Protein AF-A0A1Q4BCA1-F1 (afdb_monomer_lite)

Secondary structure (DSSP, 8-state):
------HHHHHHHHHHHHHHHHHHHHHHHHHSSEEEETTTEEEEGGG--HHHHHHHHHHHHHHHHHHHHHHHHHHHHHHHHHHHHHHTTHHHHHHHHHHHHHHHHGGG--TT-EEEEEEE-SSBTTEEEE-S--B-TTS-B-TT-----EEETTSHHHHHHHHH---EEES-SS-HHHHTTS-SS--HHHHHHHHHHHHT--HHHHHHHTT--EEEEEEEEETTEEEEEEEEEESSTT-SS-TT-HHHHHHHHHHHHHTSHHHHHHHHHHHHHGGG---B-----------

Radius of gyration: 24.73 Å; chains: 1; bounding box: 75×56×50 Å

Structure (mmCIF, N/CA/C/O backbone):
data_AF-A0A1Q4BCA1-F1
#
_entry.id   AF-A0A1Q4BCA1-F1
#
loop_
_atom_site.group_PDB
_atom_site.id
_atom_site.type_symbol
_atom_site.label_atom_id
_atom_site.label_alt_id
_atom_site.label_comp_id
_atom_site.label_asym_id
_atom_site.label_entity_id
_atom_site.label_seq_id
_atom_site.pdbx_PDB_ins_code
_atom_site.Cartn_x
_atom_site.Cartn_y
_atom_site.Cartn_z
_atom_site.occupancy
_atom_site.B_iso_or_equiv
_atom_site.auth_seq_id
_atom_site.auth_comp_id
_atom_site.auth_asym_id
_atom_site.auth_atom_id
_atom_site.pdbx_PDB_model_num
ATOM 1 N N . MET A 1 1 ? -55.398 27.073 2.983 1.00 33.34 1 MET A N 1
ATOM 2 C CA . MET A 1 1 ? -55.698 25.661 3.303 1.00 33.34 1 MET A CA 1
ATOM 3 C C . MET A 1 1 ? -54.390 24.883 3.285 1.00 33.34 1 MET A C 1
ATOM 5 O O . MET A 1 1 ? -53.913 24.576 2.210 1.00 33.34 1 MET A O 1
ATOM 9 N N . LEU A 1 2 ? -53.779 24.683 4.455 1.00 32.41 2 LEU A N 1
ATOM 10 C CA . LEU A 1 2 ? -52.886 23.567 4.815 1.00 32.41 2 LEU A CA 1
ATOM 11 C C . LEU A 1 2 ? -52.432 23.836 6.254 1.00 32.41 2 LEU A C 1
ATOM 13 O O . LEU A 1 2 ? -51.406 24.451 6.522 1.00 32.41 2 LEU A O 1
ATOM 17 N N . LYS A 1 3 ? -53.316 23.467 7.185 1.00 33.56 3 LYS A N 1
ATOM 18 C CA . LYS A 1 3 ? -52.979 23.308 8.597 1.00 33.56 3 LYS A CA 1
ATOM 19 C C . LYS A 1 3 ? -52.184 22.004 8.721 1.00 33.56 3 LYS A C 1
ATOM 21 O O . LYS A 1 3 ? -52.563 21.012 8.108 1.00 33.56 3 LYS A O 1
ATOM 26 N N . SER A 1 4 ? -51.105 22.060 9.499 1.00 43.88 4 SER A N 1
ATOM 27 C CA . SER A 1 4 ? -50.269 20.942 9.956 1.00 43.88 4 SER A CA 1
ATOM 28 C C . SER A 1 4 ? -49.707 20.021 8.867 1.00 43.88 4 SER A C 1
ATOM 30 O O . SER A 1 4 ? -50.217 18.927 8.626 1.00 43.88 4 SER A O 1
ATOM 32 N N . LEU A 1 5 ? -48.565 20.402 8.295 1.00 41.66 5 LEU A N 1
ATOM 33 C CA . LEU A 1 5 ? -47.599 19.386 7.890 1.00 41.66 5 LEU A CA 1
ATOM 34 C C . LEU A 1 5 ? -47.024 18.795 9.179 1.00 41.66 5 LEU A C 1
ATOM 36 O O . LEU A 1 5 ? -46.468 19.520 10.003 1.00 41.66 5 LEU A O 1
ATOM 40 N N . SER A 1 6 ? -47.222 17.490 9.380 1.00 45.62 6 SER A N 1
ATOM 41 C CA . SER A 1 6 ? -46.581 16.757 10.474 1.00 45.62 6 SER A CA 1
ATOM 42 C C . SER A 1 6 ? -45.049 16.929 10.396 1.00 45.62 6 SER A C 1
ATOM 44 O O . SER A 1 6 ? -44.542 17.198 9.299 1.00 45.62 6 SER A O 1
ATOM 46 N N . PRO A 1 7 ? -44.297 16.734 11.498 1.00 48.34 7 PRO A N 1
ATOM 47 C CA . PRO A 1 7 ? -42.837 16.922 11.546 1.00 48.34 7 PRO A CA 1
ATOM 48 C C . PRO A 1 7 ? -42.087 16.246 10.387 1.00 48.34 7 PRO A C 1
ATOM 50 O O . PRO A 1 7 ? -41.110 16.775 9.861 1.00 48.34 7 PRO A O 1
ATOM 53 N N . TRP A 1 8 ? -42.622 15.121 9.913 1.00 41.81 8 TRP A N 1
ATOM 54 C CA . TRP A 1 8 ? -42.109 14.345 8.790 1.00 41.81 8 TRP A CA 1
ATOM 55 C C . TRP A 1 8 ? -42.044 15.114 7.466 1.00 41.81 8 TRP A C 1
ATOM 57 O O . TRP A 1 8 ? -41.107 14.912 6.700 1.00 41.81 8 TRP A O 1
ATOM 67 N N . GLY A 1 9 ? -42.973 16.033 7.191 1.00 47.00 9 GLY A N 1
ATOM 68 C CA . GLY A 1 9 ? -42.965 16.815 5.949 1.00 47.00 9 GLY A CA 1
ATOM 69 C C . GLY A 1 9 ? -41.788 17.790 5.872 1.00 47.00 9 GLY A C 1
ATOM 70 O O . GLY A 1 9 ? -41.153 17.919 4.829 1.00 47.00 9 GLY A O 1
ATOM 71 N N . VAL A 1 10 ? -41.442 18.416 7.000 1.00 52.81 10 VAL A N 1
ATOM 72 C CA . VAL A 1 10 ? -40.302 19.341 7.102 1.00 52.81 10 VAL A CA 1
ATOM 73 C C . VAL A 1 10 ? -38.983 18.575 7.039 1.00 52.81 10 VAL A C 1
ATOM 75 O O . VAL A 1 10 ? -38.076 18.968 6.309 1.00 52.81 10 VAL A O 1
ATOM 78 N N . ILE A 1 11 ? -38.902 17.435 7.730 1.00 54.25 11 ILE A N 1
ATOM 79 C CA . ILE A 1 11 ? -37.727 16.555 7.700 1.00 54.25 11 ILE A CA 1
ATOM 80 C C . ILE A 1 11 ? -37.473 16.045 6.278 1.00 54.25 11 ILE A C 1
ATOM 82 O O . ILE A 1 11 ? -36.335 16.063 5.823 1.00 54.25 11 ILE A O 1
ATOM 86 N N . THR A 1 12 ? -38.520 15.667 5.542 1.00 55.88 12 THR A N 1
ATOM 87 C CA . THR A 1 12 ? -38.383 15.180 4.160 1.00 55.88 12 THR A CA 1
ATOM 88 C C . THR A 1 12 ? -37.816 16.262 3.240 1.00 55.88 12 THR A C 1
ATOM 90 O O . THR A 1 12 ? -36.925 15.984 2.445 1.00 55.88 12 THR A O 1
ATOM 93 N N . ILE A 1 13 ? -38.255 17.515 3.391 1.00 56.81 13 ILE A N 1
ATOM 94 C CA . ILE A 1 13 ? -37.734 18.646 2.607 1.00 56.81 13 ILE A CA 1
ATOM 95 C C . ILE A 1 13 ? -36.274 18.942 2.969 1.00 56.81 13 ILE A C 1
ATOM 97 O O . ILE A 1 13 ? -35.454 19.130 2.075 1.00 56.81 13 ILE A O 1
ATOM 101 N N . ILE A 1 14 ? -35.918 18.925 4.258 1.00 55.16 14 ILE A N 1
ATOM 102 C CA . ILE A 1 14 ? -34.529 19.121 4.704 1.00 55.16 14 ILE A CA 1
ATOM 103 C C . ILE A 1 14 ? -33.633 18.008 4.155 1.00 55.16 14 ILE A C 1
ATOM 105 O O . ILE A 1 14 ? -32.573 18.299 3.611 1.00 55.16 14 ILE A O 1
ATOM 109 N N . VAL A 1 15 ? -34.072 16.750 4.226 1.00 55.84 15 VAL A N 1
ATOM 110 C CA . VAL A 1 15 ? -33.339 15.604 3.673 1.00 55.84 15 VAL A CA 1
ATOM 111 C C . VAL A 1 15 ? -33.160 15.750 2.160 1.00 55.84 15 VAL A C 1
ATOM 113 O O . VAL A 1 15 ? -32.051 15.563 1.671 1.00 55.84 15 VAL A O 1
ATOM 116 N N . ILE A 1 16 ? -34.192 16.168 1.419 1.00 57.34 16 ILE A N 1
ATOM 117 C CA . ILE A 1 16 ? -34.089 16.441 -0.025 1.00 57.34 16 ILE A CA 1
ATOM 118 C C . ILE A 1 16 ? -33.073 17.561 -0.308 1.00 57.34 16 ILE A C 1
ATOM 120 O O . ILE A 1 16 ? -32.236 17.415 -1.197 1.00 57.34 16 ILE A O 1
ATOM 124 N N . CYS A 1 17 ? -33.070 18.642 0.475 1.00 48.53 17 CYS A N 1
ATOM 125 C CA . CYS A 1 17 ? -32.096 19.727 0.328 1.00 48.53 17 CYS A CA 1
ATOM 126 C C . CYS A 1 17 ? -30.660 19.283 0.669 1.00 48.53 17 CYS A C 1
ATOM 128 O O . CYS A 1 17 ? -29.721 19.693 -0.014 1.00 48.53 17 CYS A O 1
ATOM 130 N N . VAL A 1 18 ? -30.476 18.425 1.685 1.00 50.88 18 VAL A N 1
ATOM 131 C CA . VAL A 1 18 ? -29.159 17.864 2.061 1.00 50.88 18 VAL A CA 1
ATOM 132 C C . VAL A 1 18 ? -28.632 16.983 0.930 1.00 50.88 18 VAL A C 1
ATOM 134 O O . VAL A 1 18 ? -27.445 17.035 0.610 1.00 50.88 18 VAL A O 1
ATOM 137 N N . LEU A 1 19 ? -29.520 16.199 0.313 1.00 47.53 19 LEU A N 1
ATOM 138 C CA . LEU A 1 19 ? -29.193 15.296 -0.787 1.00 47.53 19 LEU A CA 1
ATOM 139 C C . LEU A 1 19 ? -28.838 16.039 -2.083 1.00 47.53 19 LEU A C 1
ATOM 141 O O . LEU A 1 19 ? -27.984 15.560 -2.825 1.00 47.53 19 LEU A O 1
ATOM 145 N N . LEU A 1 20 ? -29.461 17.191 -2.356 1.00 45.03 20 LEU A N 1
ATOM 146 C CA . LEU A 1 20 ? -29.251 17.941 -3.600 1.00 45.03 20 LEU A CA 1
ATOM 147 C C . LEU A 1 20 ? -28.072 18.922 -3.549 1.00 45.03 20 LEU A C 1
ATOM 149 O O . LEU A 1 20 ? -27.397 19.097 -4.562 1.00 45.03 20 LEU A O 1
ATOM 153 N N . TRP A 1 21 ? -27.813 19.561 -2.403 1.00 53.94 21 TRP A N 1
ATOM 154 C CA . TRP A 1 21 ? -26.875 20.696 -2.327 1.00 53.94 21 TRP A CA 1
ATOM 155 C C . TRP A 1 21 ? -25.777 20.565 -1.266 1.00 53.94 21 TRP A C 1
ATOM 157 O O . TRP A 1 21 ? -24.887 21.411 -1.192 1.00 53.94 21 TRP A O 1
ATOM 167 N N . GLY A 1 22 ? -25.782 19.478 -0.492 1.00 48.41 22 GLY A N 1
ATOM 168 C CA . GLY A 1 22 ? -24.758 19.191 0.506 1.00 48.41 22 GLY A CA 1
ATOM 169 C C . GLY A 1 22 ? -24.905 19.990 1.814 1.00 48.41 22 GLY A C 1
ATOM 170 O O . GLY A 1 22 ? -25.604 21.005 1.879 1.00 48.41 22 GLY A O 1
ATOM 171 N N . PRO A 1 23 ? -24.254 19.529 2.897 1.00 53.66 23 PRO A N 1
ATOM 172 C CA . PRO A 1 23 ? -24.441 20.078 4.244 1.00 53.66 23 PRO A CA 1
ATOM 173 C C . PRO A 1 23 ? -23.901 21.508 4.423 1.00 53.66 23 PRO A C 1
ATOM 175 O O . PRO A 1 23 ? -24.438 22.267 5.232 1.00 53.66 23 PRO A O 1
ATOM 178 N N . ASP A 1 24 ? -22.896 21.911 3.643 1.00 49.78 24 ASP A N 1
ATOM 179 C CA . ASP A 1 24 ? -22.284 23.242 3.754 1.00 49.78 24 ASP A CA 1
ATOM 180 C C . ASP A 1 24 ? -23.163 24.352 3.154 1.00 49.78 24 ASP A C 1
ATOM 182 O O . ASP A 1 24 ? -23.251 25.444 3.720 1.00 49.78 24 ASP A O 1
ATOM 186 N N . TRP A 1 25 ? -23.902 24.058 2.077 1.00 53.41 25 TRP A N 1
ATOM 187 C CA . TRP A 1 25 ? -24.880 24.984 1.494 1.00 53.41 25 TRP A CA 1
ATOM 188 C C . TRP A 1 25 ? -26.074 25.217 2.429 1.00 53.41 25 TRP A C 1
ATOM 190 O O . TRP A 1 25 ? -26.594 26.327 2.540 1.00 53.41 25 TRP A O 1
ATOM 200 N N . ILE A 1 26 ? -26.491 24.187 3.166 1.00 52.66 26 ILE A N 1
ATOM 201 C CA . ILE A 1 26 ? -27.557 24.307 4.167 1.00 52.66 26 ILE A CA 1
ATOM 202 C C . ILE A 1 26 ? -27.109 25.176 5.336 1.00 52.66 26 ILE A C 1
ATOM 204 O O . ILE A 1 26 ? -27.870 26.035 5.776 1.00 52.66 26 ILE A O 1
ATOM 208 N N . ARG A 1 27 ? -25.865 25.020 5.802 1.00 52.78 27 ARG A N 1
ATOM 209 C CA . ARG A 1 27 ? -25.285 25.903 6.823 1.00 52.78 27 ARG A CA 1
ATOM 210 C C . ARG A 1 27 ? -25.300 27.367 6.391 1.00 52.78 27 ARG A C 1
ATOM 212 O O . ARG A 1 27 ? -25.745 28.209 7.168 1.00 52.78 27 ARG A O 1
ATOM 219 N N . SER A 1 28 ? -24.871 27.674 5.163 1.00 51.44 28 SER A N 1
ATOM 220 C CA . SER A 1 28 ? -24.878 29.058 4.673 1.00 51.44 28 SER A CA 1
ATOM 221 C C . SER A 1 28 ? -26.298 29.598 4.498 1.00 51.44 28 SER A C 1
ATOM 223 O O . SER A 1 28 ? -26.569 30.742 4.857 1.00 51.44 28 SER A O 1
ATOM 225 N N . THR A 1 29 ? -27.229 28.769 4.026 1.00 46.88 29 THR A N 1
ATOM 226 C CA . THR A 1 29 ? -28.600 29.196 3.707 1.00 46.88 29 THR A CA 1
ATOM 227 C C . THR A 1 29 ? -29.477 29.341 4.956 1.00 46.88 29 THR A C 1
ATOM 229 O O . THR A 1 29 ? -30.230 30.304 5.055 1.00 46.88 29 THR A O 1
ATOM 232 N N . ILE A 1 30 ? -29.324 28.471 5.964 1.00 49.81 30 ILE A N 1
ATOM 233 C CA . ILE A 1 30 ? -30.002 28.599 7.271 1.00 49.81 30 ILE A CA 1
ATOM 234 C C . ILE A 1 30 ? -29.466 29.802 8.061 1.00 49.81 30 ILE A C 1
ATOM 236 O O . ILE A 1 30 ? -30.212 30.427 8.813 1.00 49.81 30 ILE A O 1
ATOM 240 N N . SER A 1 31 ? -28.191 30.163 7.876 1.00 48.62 31 SER A N 1
ATOM 241 C CA . SER A 1 31 ? -27.612 31.360 8.501 1.00 48.62 31 SER A CA 1
ATOM 242 C C . SER A 1 31 ? -28.086 32.676 7.867 1.00 48.62 31 SER A C 1
ATOM 244 O O . SER A 1 31 ? -28.010 33.728 8.503 1.00 48.62 31 SER A O 1
ATOM 246 N N . SER A 1 32 ? -28.604 32.633 6.633 1.00 44.28 32 SER A N 1
ATOM 247 C CA . SER A 1 32 ? -29.191 33.793 5.964 1.00 44.28 32 SER A CA 1
ATOM 248 C C . SER A 1 32 ? -30.674 33.905 6.317 1.00 44.28 32 SER A C 1
ATOM 250 O O . SER A 1 32 ? -31.469 33.003 6.079 1.00 44.28 32 SER A O 1
ATOM 252 N N . SER A 1 33 ? -31.054 35.022 6.926 1.00 44.12 33 SER A N 1
ATOM 253 C CA . SER A 1 33 ? -32.298 35.180 7.686 1.00 44.12 33 SER A CA 1
ATOM 254 C C . SER A 1 33 ? -33.601 35.176 6.876 1.00 44.12 33 SER A C 1
ATOM 256 O O . SER A 1 33 ? -34.666 35.295 7.480 1.00 44.12 33 SER A O 1
ATOM 258 N N . LYS A 1 34 ? -33.570 35.027 5.546 1.00 42.84 34 LYS A N 1
ATOM 259 C CA . LYS A 1 34 ? -34.772 34.932 4.704 1.00 42.84 34 LYS A CA 1
ATOM 260 C C . LYS A 1 34 ? -34.492 34.121 3.452 1.00 42.84 34 LYS A C 1
ATOM 262 O O . LYS A 1 34 ? -33.599 34.471 2.685 1.00 42.84 34 LYS A O 1
ATOM 267 N N . TRP A 1 35 ? -35.315 33.111 3.201 1.00 46.12 35 TRP A N 1
ATOM 268 C CA . TRP A 1 35 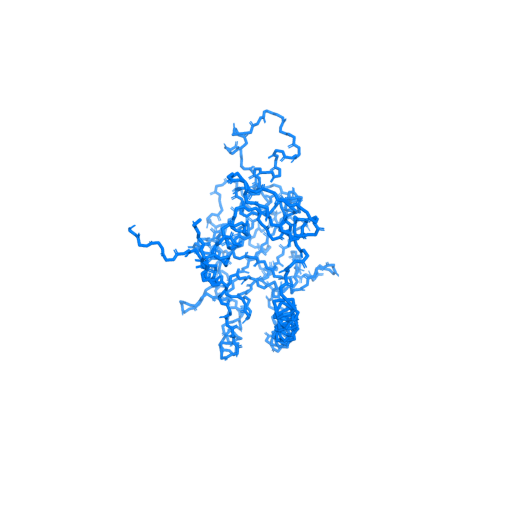? -35.333 32.451 1.903 1.00 46.12 35 TRP A CA 1
ATOM 269 C C . TRP A 1 35 ? -36.763 32.098 1.482 1.00 46.12 35 TRP A C 1
ATOM 271 O O . TRP A 1 35 ? -37.632 31.809 2.311 1.00 46.12 35 TRP A O 1
ATOM 281 N N . GLU A 1 36 ? -37.001 32.193 0.175 1.00 38.06 36 GLU A N 1
ATOM 282 C CA . GLU A 1 36 ? -38.276 31.905 -0.477 1.00 38.06 36 GLU A CA 1
ATOM 283 C C . GLU A 1 36 ? -38.088 30.730 -1.435 1.00 38.06 36 GLU A C 1
ATOM 285 O O . GLU A 1 36 ? -37.215 30.752 -2.303 1.00 38.06 36 GLU A O 1
ATOM 290 N N . LEU A 1 37 ? -38.915 29.698 -1.276 1.00 40.56 37 LEU A N 1
ATOM 291 C CA . LEU A 1 37 ? -39.002 28.603 -2.240 1.00 40.56 37 LEU A CA 1
ATOM 292 C C . LEU A 1 37 ? -39.903 28.994 -3.428 1.00 40.56 37 LEU A C 1
ATOM 294 O O . LEU A 1 37 ? -40.836 29.792 -3.254 1.00 40.56 37 LEU A O 1
ATOM 298 N N . PRO A 1 38 ? -39.706 28.391 -4.619 1.00 31.47 38 PRO A N 1
ATOM 299 C CA . PRO A 1 38 ? -40.631 28.551 -5.737 1.00 31.47 38 PRO A CA 1
ATOM 300 C C . PRO A 1 38 ? -42.030 28.087 -5.306 1.00 31.47 38 PRO A C 1
ATOM 302 O O . PRO A 1 38 ? -42.208 26.940 -4.902 1.00 31.47 38 PRO A O 1
ATOM 305 N N . GLY A 1 39 ? -43.010 28.995 -5.343 1.00 36.75 39 GLY A N 1
ATOM 306 C CA . GLY A 1 39 ? -44.361 28.768 -4.807 1.00 36.75 39 GLY A CA 1
ATOM 307 C C . GLY A 1 39 ? -44.767 29.685 -3.645 1.00 36.75 39 GLY A C 1
ATOM 308 O O . GLY A 1 39 ? -45.870 29.540 -3.126 1.00 36.75 39 GLY A O 1
ATOM 309 N N . GLY A 1 40 ? -43.922 30.644 -3.244 1.00 36.00 40 GLY A N 1
ATOM 310 C CA . GLY A 1 40 ? -44.302 31.722 -2.316 1.00 36.00 40 GLY A CA 1
ATOM 311 C C . GLY A 1 40 ? -44.257 31.352 -0.829 1.00 36.00 40 GLY A C 1
ATOM 312 O O . GLY A 1 40 ? -44.777 32.092 0.008 1.00 36.00 40 GLY A O 1
ATOM 313 N N . PHE A 1 41 ? -43.629 30.228 -0.479 1.00 37.66 41 PHE A N 1
ATOM 314 C CA . PHE A 1 41 ? -43.385 29.855 0.913 1.00 37.66 41 PHE A CA 1
ATOM 315 C C . PHE A 1 41 ? -42.198 30.646 1.470 1.00 37.66 41 PHE A C 1
ATOM 317 O O . PHE A 1 41 ? -41.051 30.418 1.087 1.00 37.66 41 PHE A O 1
ATOM 324 N N . LYS A 1 42 ? -42.497 31.568 2.389 1.00 39.84 42 LYS A N 1
ATOM 325 C CA . LYS A 1 42 ? -41.522 32.323 3.182 1.00 39.84 42 LYS A CA 1
ATOM 326 C C . LYS A 1 42 ? -41.198 31.537 4.448 1.00 39.84 42 LYS A C 1
ATOM 328 O O . LYS A 1 42 ? -42.074 31.368 5.294 1.00 39.84 42 LYS A O 1
ATOM 333 N N . PHE A 1 43 ? -39.959 31.071 4.582 1.00 41.38 43 PHE A N 1
ATOM 334 C CA . PHE A 1 43 ? -39.458 30.539 5.848 1.00 41.38 43 PHE A CA 1
ATOM 335 C C . PHE A 1 43 ? -38.739 31.654 6.606 1.00 41.38 43 PHE A C 1
ATOM 337 O O . PHE A 1 43 ? -37.733 32.190 6.142 1.00 41.38 43 PHE A O 1
ATOM 344 N N . ASP A 1 44 ? -39.272 32.006 7.773 1.00 43.62 44 ASP A N 1
ATOM 345 C CA . ASP A 1 44 ? -38.643 32.939 8.701 1.00 43.62 44 ASP A CA 1
ATOM 346 C C . ASP A 1 44 ? -37.842 32.128 9.731 1.00 43.62 44 ASP A C 1
ATOM 348 O O . ASP A 1 44 ? -38.408 31.455 10.598 1.00 43.62 44 ASP A O 1
ATOM 352 N N . GLY A 1 45 ? -36.510 32.144 9.610 1.00 42.69 45 GLY A N 1
ATOM 353 C CA . GLY A 1 45 ? -35.591 31.427 10.507 1.00 42.69 45 GLY A CA 1
ATOM 354 C C . GLY A 1 45 ? -35.655 31.897 11.967 1.00 42.69 45 GLY A C 1
ATOM 355 O O . GLY A 1 45 ? -35.082 31.255 12.846 1.00 42.69 45 GLY A O 1
ATOM 356 N N . SER A 1 46 ? -36.388 32.981 12.246 1.00 44.09 46 SER A N 1
ATOM 357 C CA . SER A 1 46 ? -36.672 33.471 13.598 1.00 44.09 46 SER A CA 1
ATOM 358 C C . SER A 1 46 ? -37.701 32.631 14.375 1.00 44.09 46 SER A C 1
ATOM 360 O O . SER A 1 46 ? -37.858 32.839 15.576 1.00 44.09 46 SER A O 1
ATOM 362 N N . GLN A 1 47 ? -38.371 31.663 13.732 1.00 44.16 47 GLN A N 1
ATOM 363 C CA . GLN A 1 47 ? -39.356 30.773 14.368 1.00 44.16 47 GLN A CA 1
ATOM 364 C C . GLN A 1 47 ? -38.928 29.299 14.427 1.00 44.16 47 GLN A C 1
ATOM 366 O O . GLN A 1 47 ? -39.771 28.400 14.475 1.00 44.16 47 GLN A O 1
ATOM 371 N N . ALA A 1 48 ? -37.626 29.003 14.469 1.00 49.72 48 ALA A N 1
ATOM 372 C CA . ALA A 1 48 ? -37.215 27.711 15.010 1.00 49.72 48 ALA A CA 1
ATOM 373 C C . ALA A 1 48 ? -37.685 27.657 16.473 1.00 49.72 48 ALA A C 1
ATOM 375 O O . ALA A 1 48 ? -37.206 28.427 17.304 1.00 49.72 48 ALA A O 1
ATOM 376 N N . SER A 1 49 ? -38.669 26.803 16.779 1.00 54.50 49 SER A N 1
ATOM 377 C CA . SER A 1 49 ? -39.147 26.635 18.157 1.00 54.50 49 SER A CA 1
ATOM 378 C C . SER A 1 49 ? -37.954 26.406 19.092 1.00 54.50 49 SER A C 1
ATOM 380 O O . SER A 1 49 ? -37.008 25.706 18.728 1.00 54.50 49 SER A O 1
ATOM 382 N N . VAL A 1 50 ? -37.982 26.983 20.296 1.00 62.34 50 VAL A N 1
ATOM 383 C CA . VAL A 1 50 ? -36.909 26.812 21.298 1.00 62.34 50 VAL A CA 1
ATOM 384 C C . VAL A 1 50 ? -36.605 25.322 21.532 1.00 62.34 50 VAL A C 1
ATOM 386 O O . VAL A 1 50 ? -35.454 24.947 21.742 1.00 62.34 50 VAL A O 1
ATOM 389 N N . SER A 1 51 ? -37.619 24.458 21.409 1.00 59.69 51 SER A N 1
ATOM 390 C CA . SER A 1 51 ? -37.485 22.998 21.409 1.00 59.69 51 SER A CA 1
ATOM 391 C C . SER A 1 51 ? -36.632 22.457 20.259 1.00 59.69 51 SER A C 1
ATOM 393 O O . SER A 1 51 ? -35.749 21.651 20.513 1.00 59.69 51 SER A O 1
ATOM 395 N N . PHE A 1 52 ? -36.812 22.930 19.023 1.00 49.53 52 PHE A N 1
ATOM 396 C CA . PHE A 1 52 ? -36.034 22.469 17.865 1.00 49.53 52 PHE A CA 1
ATOM 397 C C . PHE A 1 52 ? -34.563 22.905 17.931 1.00 49.53 52 PHE A C 1
ATOM 399 O O . PHE A 1 52 ? -33.668 22.123 17.622 1.00 49.53 52 PHE A O 1
ATOM 406 N N . GLN A 1 53 ? -34.284 24.133 18.385 1.00 61.50 53 GLN A N 1
ATOM 407 C CA . GLN A 1 53 ? -32.902 24.583 18.612 1.00 61.50 53 GLN A CA 1
ATOM 408 C C . GLN A 1 53 ? -32.220 23.785 19.732 1.00 61.50 53 GLN A C 1
ATOM 410 O O . GLN A 1 53 ? -31.035 23.463 19.634 1.00 61.50 53 GLN A O 1
ATOM 415 N N . LYS A 1 54 ? -32.973 23.429 20.781 1.00 67.50 54 LYS A N 1
ATOM 416 C CA . LYS A 1 54 ? -32.492 22.567 21.864 1.00 67.50 54 LYS A CA 1
ATOM 417 C C . LYS A 1 54 ? -32.213 21.141 21.375 1.00 67.50 54 LYS A C 1
ATOM 419 O O . LYS A 1 54 ? -31.151 20.614 21.685 1.00 67.50 54 LYS A O 1
ATOM 424 N N . GLU A 1 55 ? -33.102 20.558 20.572 1.00 63.41 55 GLU A N 1
ATOM 425 C CA . GLU A 1 55 ? -32.922 19.233 19.958 1.00 63.41 55 GLU A CA 1
ATOM 426 C C . GLU A 1 55 ? -31.703 19.187 19.023 1.00 63.41 55 GLU A C 1
ATOM 428 O O . GLU A 1 55 ? -30.916 18.245 19.089 1.00 63.41 55 GLU A O 1
ATOM 433 N N . LEU A 1 56 ? -31.481 20.226 18.208 1.00 64.19 56 LEU A N 1
ATOM 434 C CA . LEU A 1 56 ? -30.275 20.365 17.379 1.00 64.19 56 LEU A CA 1
ATOM 435 C C . LEU A 1 56 ? -28.999 20.447 18.226 1.00 64.19 56 LEU A C 1
ATOM 437 O O . LEU A 1 56 ? -28.029 19.751 17.936 1.00 64.19 56 LEU A O 1
ATOM 441 N N . GLY A 1 57 ? -29.004 21.249 19.295 1.00 68.69 57 GLY A N 1
ATOM 442 C CA . GLY A 1 57 ? -27.860 21.355 20.203 1.00 68.69 57 GLY A CA 1
ATOM 443 C C . GLY A 1 57 ? -27.575 20.060 20.976 1.00 68.69 57 GLY A C 1
ATOM 444 O O . GLY A 1 57 ? -26.416 19.728 21.230 1.00 68.69 57 GLY A O 1
ATOM 445 N N . GLU A 1 58 ? -28.608 19.299 21.339 1.00 72.88 58 GLU A N 1
ATOM 446 C CA . GLU A 1 58 ? -28.463 17.967 21.936 1.00 72.88 58 GLU A CA 1
ATOM 447 C C . GLU A 1 58 ? -27.912 16.957 20.920 1.00 72.88 58 GLU A C 1
ATOM 449 O O . GLU A 1 58 ? -26.968 16.232 21.242 1.00 72.88 58 GLU A O 1
ATOM 454 N N . ALA A 1 59 ? -28.408 16.968 19.679 1.00 65.94 59 ALA A N 1
ATOM 455 C CA . ALA A 1 59 ? -27.897 16.135 18.594 1.00 65.94 59 ALA A CA 1
ATOM 456 C C . ALA A 1 59 ? -26.421 16.433 18.281 1.00 65.94 59 ALA A C 1
ATOM 458 O O . ALA A 1 59 ? -25.621 15.505 18.167 1.00 65.94 59 ALA A O 1
ATOM 459 N N . GLU A 1 60 ? -26.020 17.707 18.218 1.00 66.94 60 GLU A N 1
ATOM 460 C CA . GLU A 1 60 ? -24.618 18.095 18.019 1.00 66.94 60 GLU A CA 1
ATOM 461 C C . GLU A 1 60 ? -23.712 17.572 19.140 1.00 66.94 60 GLU A C 1
ATOM 463 O O . GLU A 1 60 ? -22.642 17.028 18.864 1.00 66.94 60 GLU A O 1
ATOM 468 N N . ARG A 1 61 ? -24.144 17.669 20.404 1.00 74.81 61 ARG A N 1
ATOM 469 C CA . ARG A 1 61 ? -23.383 17.133 21.547 1.00 74.81 61 ARG A CA 1
ATOM 470 C C . ARG A 1 61 ? -23.267 15.612 21.503 1.00 74.81 61 ARG A C 1
ATOM 472 O O . ARG A 1 61 ? -22.212 15.080 21.848 1.00 74.81 61 ARG A O 1
ATOM 479 N N . ILE A 1 62 ? -24.327 14.917 21.089 1.00 74.44 62 ILE A N 1
ATOM 480 C CA . ILE A 1 62 ? -24.316 13.459 20.912 1.00 74.44 62 ILE A CA 1
ATOM 481 C C . ILE A 1 62 ? -23.326 13.076 19.809 1.00 74.44 62 ILE A C 1
ATOM 483 O O . ILE A 1 62 ? -22.482 12.214 20.036 1.00 74.44 62 ILE A O 1
ATOM 487 N N . VAL A 1 63 ? -23.361 13.756 18.660 1.00 72.06 63 VAL A N 1
ATOM 488 C CA . VAL A 1 63 ? -22.427 13.514 17.548 1.00 72.06 63 VAL A CA 1
ATOM 489 C C . VAL A 1 63 ? -20.985 13.802 17.962 1.00 72.06 63 VAL A C 1
ATOM 491 O O . VAL A 1 63 ? -20.100 13.002 17.680 1.00 72.06 63 VAL A O 1
ATOM 494 N N . GLN A 1 64 ? -20.726 14.903 18.670 1.00 74.25 64 GLN A N 1
ATOM 495 C CA . GLN A 1 64 ? -19.383 15.222 19.165 1.00 74.25 64 GLN A CA 1
ATOM 496 C C . GLN A 1 64 ? -18.861 14.164 20.138 1.00 74.25 64 GLN A C 1
ATOM 498 O O . GLN A 1 64 ? -17.698 13.771 20.048 1.00 74.25 64 GLN A O 1
ATOM 503 N N . ARG A 1 65 ? -19.711 13.679 21.052 1.00 77.19 65 ARG A N 1
ATOM 504 C CA . ARG A 1 65 ? -19.346 12.599 21.974 1.00 77.19 65 ARG A CA 1
ATOM 505 C C . ARG A 1 65 ? -19.059 11.301 21.222 1.00 77.19 65 ARG A C 1
ATOM 507 O O . ARG A 1 65 ? -18.017 10.706 21.465 1.00 77.19 65 ARG A O 1
ATOM 514 N N . ALA A 1 66 ? -19.928 10.918 20.288 1.00 74.88 66 ALA A N 1
ATOM 515 C CA . ALA A 1 66 ? -19.753 9.724 19.468 1.00 74.88 66 ALA A CA 1
ATOM 516 C C . ALA A 1 66 ? -18.471 9.792 18.623 1.00 74.88 66 ALA A C 1
ATOM 518 O O . ALA A 1 66 ? -17.724 8.822 18.566 1.00 74.88 66 ALA A O 1
ATOM 519 N N . ASN A 1 67 ? -18.169 10.949 18.024 1.00 73.88 67 ASN A N 1
ATOM 520 C CA . ASN A 1 67 ? -16.924 11.155 17.285 1.00 73.88 67 ASN A CA 1
ATOM 521 C C . ASN A 1 67 ? -15.704 11.007 18.196 1.00 73.88 67 ASN A C 1
ATOM 523 O O . ASN A 1 67 ? -14.743 10.355 17.813 1.00 73.88 67 ASN A O 1
ATOM 527 N N . ARG A 1 68 ? -15.741 11.570 19.410 1.00 79.44 68 ARG A N 1
ATOM 528 C CA . ARG A 1 68 ? -14.639 11.426 20.369 1.00 79.44 68 ARG A CA 1
ATOM 529 C C . ARG A 1 68 ? -14.426 9.968 20.778 1.00 79.44 68 ARG A C 1
ATOM 531 O O . ARG A 1 68 ? -13.296 9.502 20.745 1.00 79.44 68 ARG A O 1
ATOM 538 N N . GLU A 1 69 ? -15.494 9.257 21.129 1.00 78.69 69 GLU A N 1
ATOM 539 C CA . GLU A 1 69 ? -15.426 7.833 21.488 1.00 78.69 69 GLU A CA 1
ATOM 540 C C . GLU A 1 69 ? -14.900 6.984 20.321 1.00 78.69 69 GLU A C 1
ATOM 542 O O . GLU A 1 69 ? -14.099 6.073 20.522 1.00 78.69 69 GLU A O 1
ATOM 547 N N . LEU A 1 70 ? -15.293 7.318 19.088 1.00 78.50 70 LEU A N 1
ATOM 548 C CA . LEU A 1 70 ? -14.796 6.657 17.887 1.00 78.50 70 LEU A CA 1
ATOM 549 C C . LEU A 1 70 ? -13.303 6.930 17.654 1.00 78.50 70 LEU A C 1
ATOM 551 O O . LEU A 1 70 ? -12.568 5.994 17.352 1.00 78.50 70 LEU A O 1
ATOM 555 N N . GLU A 1 71 ? -12.839 8.169 17.822 1.00 82.19 71 GLU A N 1
ATOM 556 C CA . GLU A 1 71 ? -11.413 8.513 17.712 1.00 82.19 71 GLU A CA 1
ATOM 557 C C . GLU A 1 71 ? -10.573 7.829 18.803 1.00 82.19 71 GLU A C 1
ATOM 559 O O . GLU A 1 71 ? -9.484 7.324 18.528 1.00 82.19 71 GLU A O 1
ATOM 564 N N . GLU A 1 72 ? -11.086 7.748 20.033 1.00 82.75 72 GLU A N 1
ATOM 565 C CA . GLU A 1 72 ? -10.444 7.019 21.133 1.00 82.75 72 GLU A CA 1
ATOM 566 C C . GLU A 1 72 ? -10.33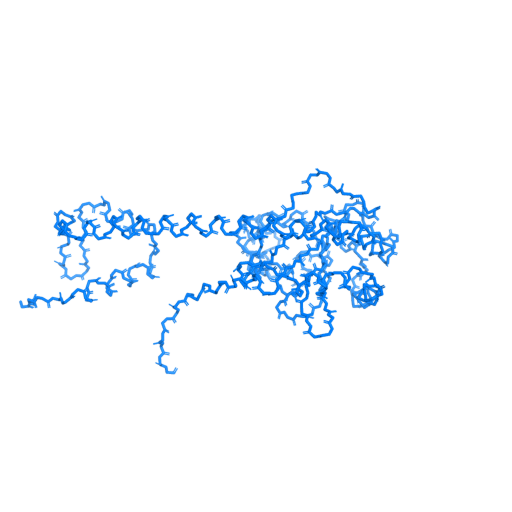2 5.520 20.818 1.00 82.75 72 GLU A C 1
ATOM 568 O O . GLU A 1 72 ? -9.246 4.944 20.934 1.00 82.75 72 GLU A O 1
ATOM 573 N N . ALA A 1 73 ? -11.417 4.895 20.348 1.00 79.88 73 ALA A N 1
ATOM 574 C CA . ALA A 1 73 ? -11.420 3.493 19.935 1.00 79.88 73 ALA A CA 1
ATOM 575 C C . ALA A 1 73 ? -10.470 3.237 18.753 1.00 79.88 73 ALA A C 1
ATOM 577 O O . ALA A 1 73 ? -9.734 2.250 18.743 1.00 79.88 73 ALA A O 1
ATOM 578 N N . TYR A 1 74 ? -10.443 4.147 17.780 1.00 83.12 74 TYR A N 1
ATOM 579 C CA . TYR A 1 74 ? -9.571 4.072 16.611 1.00 83.12 74 TYR A CA 1
ATOM 580 C C . TYR A 1 74 ? -8.088 4.193 16.986 1.00 83.12 74 TYR A C 1
ATOM 582 O O . TYR A 1 74 ? -7.260 3.387 16.556 1.00 83.12 74 TYR A O 1
ATOM 590 N N . SER A 1 75 ? -7.752 5.136 17.867 1.00 85.00 75 SER A N 1
ATOM 591 C CA . SER A 1 75 ? -6.403 5.296 18.417 1.00 85.00 75 SER A CA 1
ATOM 592 C C . SER A 1 75 ? -5.954 4.070 19.221 1.00 85.00 75 SER A C 1
ATOM 594 O O . SER A 1 75 ? -4.830 3.580 19.051 1.00 85.00 75 SER A O 1
ATOM 596 N N . ALA A 1 76 ? -6.841 3.516 20.054 1.00 84.81 76 ALA A N 1
ATOM 597 C CA . ALA A 1 76 ? -6.572 2.297 20.810 1.00 84.81 76 ALA A CA 1
ATOM 598 C C . ALA A 1 76 ? -6.327 1.097 19.880 1.00 84.81 76 ALA A C 1
ATOM 600 O O . ALA A 1 76 ? -5.345 0.372 20.060 1.00 84.81 76 ALA A O 1
ATOM 601 N N . ALA A 1 77 ? -7.154 0.931 18.842 1.00 85.44 77 ALA A N 1
ATOM 602 C CA . ALA A 1 77 ? -6.998 -0.131 17.852 1.00 85.44 77 ALA A CA 1
ATOM 603 C C . ALA A 1 77 ? -5.643 -0.041 17.133 1.00 85.44 77 ALA A C 1
ATOM 605 O O . ALA A 1 77 ? -4.923 -1.034 17.050 1.00 85.44 77 ALA A O 1
ATOM 606 N N . HIS A 1 78 ? -5.237 1.145 16.673 1.00 86.06 78 HIS A N 1
ATOM 607 C CA . HIS A 1 78 ? -3.933 1.336 16.028 1.00 86.06 78 HIS A CA 1
ATOM 608 C C . HIS A 1 78 ? -2.746 1.153 16.973 1.00 86.06 78 HIS A C 1
ATOM 610 O O . HIS A 1 78 ? -1.708 0.626 16.563 1.00 86.06 78 HIS A O 1
ATOM 616 N N . THR A 1 79 ? -2.894 1.537 18.240 1.00 88.25 79 THR A N 1
ATOM 617 C CA . THR A 1 79 ? -1.871 1.291 19.261 1.00 88.25 79 THR A CA 1
ATOM 618 C C . THR A 1 79 ? -1.671 -0.210 19.455 1.00 88.25 79 THR A C 1
ATOM 620 O O . THR A 1 79 ? -0.537 -0.689 19.408 1.00 88.2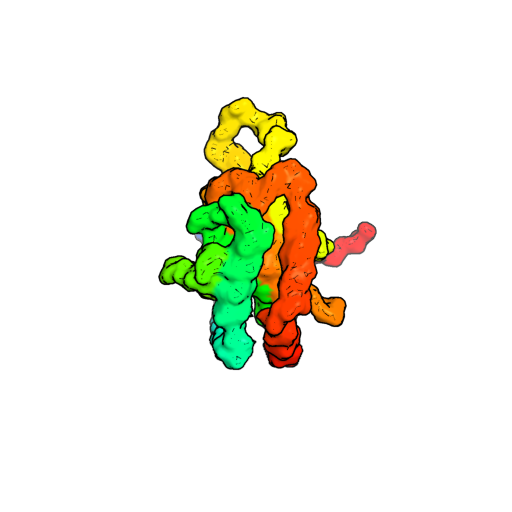5 79 THR A O 1
ATOM 623 N N . PHE A 1 80 ? -2.762 -0.968 19.576 1.00 87.38 80 PHE A N 1
ATOM 624 C CA . PHE A 1 80 ? -2.721 -2.424 19.667 1.00 87.38 80 PHE A CA 1
ATOM 625 C C . PHE A 1 80 ? -2.136 -3.069 18.401 1.00 87.38 80 PHE A C 1
ATOM 627 O O . PHE A 1 80 ? -1.239 -3.906 18.488 1.00 87.38 80 PHE A O 1
ATOM 634 N N . ALA A 1 81 ? -2.540 -2.605 17.214 1.00 88.19 81 ALA A N 1
ATOM 635 C CA . ALA A 1 81 ? -1.954 -3.036 15.943 1.00 88.19 81 ALA A CA 1
ATOM 636 C C . ALA A 1 81 ? -0.434 -2.835 15.928 1.00 88.19 81 ALA A C 1
ATOM 638 O O . ALA A 1 81 ? 0.312 -3.709 15.493 1.00 88.19 81 ALA A O 1
ATOM 639 N N . SER A 1 82 ? 0.038 -1.686 16.421 1.00 89.38 82 SER A N 1
ATOM 640 C CA . SER A 1 82 ? 1.466 -1.386 16.500 1.00 89.38 82 SER A CA 1
ATOM 641 C C . SER A 1 82 ? 2.193 -2.277 17.510 1.00 89.38 82 SER A C 1
ATOM 643 O O . SER A 1 82 ? 3.347 -2.624 17.267 1.00 89.38 82 SER A O 1
ATOM 645 N N . GLN A 1 83 ? 1.553 -2.664 18.616 1.00 91.00 83 GLN A N 1
ATOM 646 C CA . GLN A 1 83 ? 2.123 -3.623 19.568 1.00 91.00 83 GLN A CA 1
ATOM 647 C C . GLN A 1 83 ? 2.273 -5.005 18.930 1.00 91.00 83 GLN A C 1
ATOM 649 O O . GLN A 1 83 ? 3.362 -5.575 18.981 1.00 91.00 83 GLN A O 1
ATOM 654 N N . LEU A 1 84 ? 1.229 -5.502 18.259 1.00 91.25 84 LEU A N 1
ATOM 655 C CA . LEU A 1 84 ? 1.284 -6.779 17.545 1.00 91.25 84 LEU A CA 1
ATOM 656 C C . LEU A 1 84 ? 2.325 -6.764 16.431 1.00 91.25 84 LEU A C 1
ATOM 658 O O . LEU A 1 84 ? 3.100 -7.704 16.292 1.00 91.25 84 LEU A O 1
ATOM 662 N N . ARG A 1 85 ? 2.404 -5.668 15.676 1.00 92.69 85 ARG A N 1
ATOM 663 C CA . ARG A 1 85 ? 3.425 -5.476 14.644 1.00 92.69 85 ARG A CA 1
ATOM 664 C C . ARG A 1 85 ? 4.838 -5.708 15.177 1.00 92.69 85 ARG A C 1
ATOM 666 O O . ARG A 1 85 ? 5.640 -6.350 14.506 1.00 92.69 85 ARG A O 1
ATOM 673 N N . THR A 1 86 ? 5.132 -5.174 16.361 1.00 92.88 86 THR A N 1
ATOM 674 C CA . THR A 1 86 ? 6.425 -5.347 17.033 1.00 92.88 86 THR A CA 1
ATOM 675 C C . THR A 1 86 ? 6.575 -6.757 17.596 1.00 92.88 86 THR A C 1
ATOM 677 O O . THR A 1 86 ? 7.623 -7.365 17.417 1.00 92.88 86 THR A O 1
ATOM 680 N N . HIS A 1 87 ? 5.531 -7.297 18.232 1.00 94.31 87 HIS A N 1
ATOM 681 C CA . HIS A 1 87 ? 5.530 -8.651 18.793 1.00 94.31 87 HIS A CA 1
ATOM 682 C C . HIS A 1 87 ? 5.852 -9.720 17.738 1.00 94.31 87 HIS A C 1
ATOM 684 O O . HIS A 1 87 ? 6.639 -10.628 17.986 1.00 94.31 87 HIS A O 1
ATOM 690 N N . TYR A 1 88 ? 5.284 -9.563 16.544 1.00 95.12 88 TYR A N 1
ATOM 691 C CA . TYR A 1 88 ? 5.449 -10.467 15.411 1.00 95.12 88 TYR A CA 1
ATOM 692 C C . TYR A 1 88 ? 6.661 -10.156 14.517 1.00 95.12 88 TYR A C 1
ATOM 694 O O . TYR A 1 88 ? 6.809 -10.779 13.467 1.00 95.12 88 TYR A O 1
ATOM 702 N N . ASP A 1 89 ? 7.509 -9.197 14.909 1.00 95.62 89 ASP A N 1
ATOM 703 C CA . ASP A 1 89 ? 8.702 -8.763 14.165 1.00 95.62 89 ASP A CA 1
ATOM 704 C C . ASP A 1 89 ? 8.426 -8.418 12.686 1.00 95.62 89 ASP A C 1
ATOM 706 O O . ASP A 1 89 ? 9.229 -8.625 11.771 1.00 95.62 89 ASP A O 1
ATOM 710 N N . ILE A 1 90 ? 7.243 -7.857 12.430 1.00 95.38 90 ILE A N 1
ATOM 711 C CA . ILE A 1 90 ? 6.805 -7.498 11.082 1.00 95.38 90 ILE A CA 1
ATOM 712 C C . ILE A 1 90 ? 7.745 -6.482 10.412 1.00 95.38 90 ILE A C 1
ATOM 714 O O . ILE A 1 90 ? 7.963 -6.623 9.209 1.00 95.38 90 ILE A O 1
ATOM 718 N N . PRO A 1 91 ? 8.337 -5.485 11.108 1.00 94.69 91 PRO A N 1
ATOM 719 C CA . PRO A 1 91 ? 9.280 -4.568 10.476 1.00 94.69 91 PRO A CA 1
ATOM 720 C C . PRO A 1 91 ? 10.493 -5.273 9.855 1.00 94.69 91 PRO A C 1
ATOM 722 O O . PRO A 1 91 ? 10.873 -4.946 8.730 1.00 94.69 91 PRO A O 1
ATOM 725 N N . SER A 1 92 ? 11.070 -6.259 10.545 1.00 96.31 92 SER A N 1
ATOM 726 C CA . SER A 1 92 ? 12.212 -7.025 10.033 1.00 96.31 92 SER A CA 1
ATOM 727 C C . SER A 1 92 ? 11.790 -7.932 8.878 1.00 96.31 92 SER A C 1
ATOM 729 O O . SER A 1 92 ? 12.463 -7.995 7.852 1.00 96.31 92 SER A O 1
ATOM 731 N N . LEU A 1 93 ? 10.623 -8.574 8.981 1.00 97.25 93 LEU A N 1
ATOM 732 C CA . LEU A 1 93 ? 10.078 -9.411 7.908 1.00 97.25 93 LEU A CA 1
ATOM 733 C C . LEU A 1 93 ? 9.719 -8.602 6.649 1.00 97.25 93 LEU A C 1
ATOM 735 O O . LEU A 1 93 ? 9.938 -9.070 5.532 1.00 97.25 93 LEU A O 1
ATOM 739 N N . ALA A 1 94 ? 9.214 -7.379 6.813 1.00 96.38 94 ALA A N 1
ATOM 740 C CA . ALA A 1 94 ? 8.939 -6.455 5.716 1.00 96.38 94 ALA A CA 1
ATOM 741 C C . ALA A 1 94 ? 10.228 -5.930 5.065 1.00 96.38 94 ALA A C 1
ATOM 743 O O . ALA A 1 94 ? 10.295 -5.833 3.841 1.00 96.38 94 ALA A O 1
ATOM 744 N N . SER A 1 95 ? 11.265 -5.658 5.864 1.00 96.94 95 SER A N 1
ATOM 745 C CA . SER A 1 95 ? 12.611 -5.334 5.373 1.00 96.94 95 SER A CA 1
ATOM 746 C C . SER A 1 95 ? 13.172 -6.464 4.499 1.00 96.94 95 SER A C 1
ATOM 748 O O . SER A 1 95 ? 13.582 -6.225 3.363 1.00 96.94 95 SER A O 1
ATOM 750 N N . LEU A 1 96 ? 13.090 -7.716 4.966 1.00 97.88 96 LEU A N 1
ATOM 751 C CA . LEU A 1 96 ? 13.498 -8.887 4.181 1.00 97.88 96 LEU A CA 1
ATOM 752 C C . LEU A 1 96 ? 12.671 -9.042 2.899 1.00 97.88 96 LEU A C 1
ATOM 754 O O . LEU A 1 96 ? 13.221 -9.386 1.852 1.00 97.88 96 LEU A O 1
ATOM 758 N N . ALA A 1 97 ? 11.363 -8.770 2.957 1.00 97.56 97 ALA A N 1
ATOM 759 C CA . ALA A 1 97 ? 10.501 -8.816 1.779 1.00 97.56 97 ALA A CA 1
ATOM 760 C C . ALA A 1 97 ? 10.903 -7.752 0.752 1.00 97.56 97 ALA A C 1
ATOM 762 O O . ALA A 1 97 ? 10.949 -8.051 -0.439 1.00 97.56 97 ALA A O 1
ATOM 763 N N . ALA A 1 98 ? 11.272 -6.547 1.198 1.00 97.88 98 ALA A N 1
ATOM 764 C CA . ALA A 1 98 ? 11.775 -5.494 0.323 1.00 97.88 98 ALA A CA 1
ATOM 765 C C . ALA A 1 98 ? 13.055 -5.914 -0.410 1.00 97.88 98 ALA A C 1
ATOM 767 O O . ALA A 1 98 ? 13.104 -5.817 -1.636 1.00 97.88 98 ALA A O 1
ATOM 768 N N . VAL A 1 99 ? 14.036 -6.473 0.307 1.00 98.12 99 VAL A N 1
ATOM 769 C CA . VAL A 1 99 ? 15.275 -7.001 -0.296 1.00 98.12 99 VAL A CA 1
ATOM 770 C C . VAL A 1 99 ? 14.973 -8.125 -1.285 1.00 98.12 99 VAL A C 1
ATOM 772 O O . VAL A 1 99 ? 15.520 -8.154 -2.387 1.00 98.12 99 VAL A O 1
ATOM 775 N N . LYS A 1 100 ? 14.080 -9.053 -0.919 1.00 98.12 100 LYS A N 1
ATOM 776 C CA . LYS A 1 100 ? 13.714 -10.177 -1.785 1.00 98.12 100 LYS A CA 1
ATOM 777 C C . LYS A 1 100 ? 13.037 -9.694 -3.066 1.00 98.12 100 LYS A C 1
ATOM 779 O O . LYS A 1 100 ? 13.454 -10.104 -4.144 1.00 98.12 100 LYS A O 1
ATOM 784 N N . VAL A 1 101 ? 12.042 -8.812 -2.970 1.00 97.69 101 VAL A N 1
ATOM 785 C CA . VAL A 1 101 ? 11.344 -8.246 -4.136 1.00 97.69 101 VAL A CA 1
ATOM 786 C C . VAL A 1 101 ? 12.314 -7.464 -5.020 1.00 97.69 101 VAL A C 1
ATOM 788 O O . VAL A 1 101 ? 12.344 -7.688 -6.229 1.00 97.69 101 VAL A O 1
ATOM 791 N N . ALA A 1 102 ? 13.167 -6.623 -4.434 1.00 97.69 102 ALA A N 1
ATOM 792 C CA . ALA A 1 102 ? 14.200 -5.902 -5.171 1.00 97.69 102 ALA A CA 1
ATOM 793 C C . ALA A 1 102 ? 15.164 -6.846 -5.907 1.00 97.69 102 ALA A C 1
ATOM 795 O O . ALA A 1 102 ? 15.480 -6.626 -7.075 1.00 97.69 102 ALA A O 1
ATOM 796 N N . SER A 1 103 ? 15.585 -7.938 -5.263 1.00 97.50 103 SER A N 1
ATOM 797 C CA . SER A 1 103 ? 16.431 -8.961 -5.884 1.00 97.50 103 SER A CA 1
ATOM 798 C C . SER A 1 103 ? 15.747 -9.674 -7.051 1.00 97.50 103 SER A C 1
ATOM 800 O O . SER A 1 103 ? 16.439 -10.042 -7.997 1.00 97.50 103 SER A O 1
ATOM 802 N N . LEU A 1 104 ? 14.430 -9.889 -6.993 1.00 96.81 104 LEU A N 1
ATOM 803 C CA . LEU A 1 104 ? 13.664 -10.517 -8.077 1.00 96.81 104 LEU A CA 1
ATOM 804 C C . LEU A 1 104 ? 13.460 -9.570 -9.263 1.00 96.81 104 LEU A C 1
ATOM 806 O O . LEU A 1 104 ? 13.480 -10.009 -10.407 1.00 96.81 104 LEU A O 1
ATOM 810 N N . ILE A 1 105 ? 13.319 -8.271 -8.992 1.00 96.12 105 ILE A N 1
ATOM 811 C CA . ILE A 1 105 ? 13.364 -7.220 -10.017 1.00 96.12 105 ILE A CA 1
ATOM 812 C C . ILE A 1 105 ? 14.775 -7.139 -10.646 1.00 96.12 105 ILE A C 1
ATOM 814 O O . ILE A 1 105 ? 14.938 -6.814 -11.825 1.00 96.12 105 ILE A O 1
ATOM 818 N N . GLY A 1 106 ? 15.810 -7.454 -9.865 1.00 94.06 106 GLY A N 1
ATOM 819 C CA . GLY A 1 106 ? 17.192 -7.570 -10.317 1.00 94.06 106 GLY A CA 1
ATOM 820 C C . GLY A 1 106 ? 17.827 -6.218 -10.637 1.00 94.06 106 GLY A C 1
ATOM 821 O O . GLY A 1 106 ? 17.544 -5.205 -9.999 1.00 94.06 106 GLY A O 1
ATOM 822 N N . ASN A 1 107 ? 18.686 -6.183 -11.658 1.00 91.69 107 ASN A N 1
ATOM 823 C CA . ASN A 1 107 ? 19.457 -4.987 -12.034 1.00 91.69 107 ASN A CA 1
ATOM 824 C C . ASN A 1 107 ? 18.591 -3.786 -12.448 1.00 91.69 107 ASN A C 1
ATOM 826 O O . ASN A 1 107 ? 19.090 -2.665 -12.510 1.00 91.69 107 ASN A O 1
ATOM 830 N N . ARG A 1 108 ? 17.303 -4.007 -12.736 1.00 90.56 108 ARG A N 1
ATOM 831 C CA . ARG A 1 108 ? 16.352 -2.939 -13.065 1.00 90.56 108 ARG A CA 1
ATOM 832 C C . ARG A 1 108 ? 15.791 -2.253 -11.821 1.00 90.56 108 ARG A C 1
ATOM 834 O O . ARG A 1 108 ? 15.194 -1.192 -11.960 1.00 90.56 108 ARG A O 1
ATOM 841 N N . CYS A 1 109 ? 15.989 -2.822 -10.626 1.00 95.38 109 CYS A N 1
ATOM 842 C CA . CYS A 1 109 ? 15.383 -2.305 -9.407 1.00 95.38 109 CYS A CA 1
ATOM 843 C C . CYS A 1 109 ? 15.845 -0.865 -9.170 1.00 95.38 109 CYS A C 1
ATOM 845 O O . CYS A 1 109 ? 17.042 -0.621 -8.945 1.00 95.38 109 CYS A O 1
ATOM 847 N N . PRO A 1 110 ? 14.916 0.101 -9.232 1.00 95.00 110 PRO A N 1
ATOM 848 C CA . PRO A 1 110 ? 15.288 1.497 -9.288 1.00 95.00 110 PRO A CA 1
ATOM 849 C C . PRO A 1 110 ? 15.865 1.942 -7.934 1.00 95.00 110 PRO A C 1
ATOM 851 O O . PRO A 1 110 ? 15.508 1.386 -6.892 1.00 95.00 110 PRO A O 1
ATOM 854 N N . PRO A 1 111 ? 16.764 2.941 -7.914 1.00 94.44 111 PRO A N 1
ATOM 855 C CA . PRO A 1 111 ? 17.360 3.433 -6.672 1.00 94.44 111 PRO A CA 1
ATOM 856 C C . PRO A 1 111 ? 16.332 4.085 -5.738 1.00 94.44 111 PRO A C 1
ATOM 858 O O . PRO A 1 111 ? 16.559 4.161 -4.537 1.00 94.44 111 PRO A O 1
ATOM 861 N N . ASP A 1 112 ? 15.204 4.547 -6.279 1.00 95.19 112 ASP A N 1
ATOM 862 C CA . ASP A 1 112 ? 14.094 5.127 -5.528 1.00 95.19 112 ASP A CA 1
ATOM 863 C C . ASP A 1 112 ? 12.957 4.126 -5.271 1.00 95.19 112 ASP A C 1
ATOM 865 O O . ASP A 1 112 ? 11.848 4.550 -4.954 1.00 95.19 112 ASP A O 1
ATOM 869 N N . PHE A 1 113 ? 13.218 2.820 -5.416 1.00 96.62 113 PHE A N 1
ATOM 870 C CA . PHE A 1 113 ? 12.279 1.761 -5.055 1.00 96.62 113 PHE A CA 1
ATOM 871 C C . PHE A 1 113 ? 11.826 1.924 -3.609 1.00 96.62 113 PHE A C 1
ATOM 873 O O . PHE A 1 113 ? 12.647 2.103 -2.704 1.00 96.62 113 PHE A O 1
ATOM 880 N N . ARG A 1 114 ? 10.519 1.805 -3.385 1.00 96.25 114 ARG A N 1
ATOM 881 C CA . ARG A 1 114 ? 9.953 1.801 -2.039 1.00 96.25 114 ARG A CA 1
ATOM 882 C C . ARG A 1 114 ? 8.912 0.712 -1.929 1.00 96.25 114 ARG A C 1
ATOM 884 O O . ARG A 1 114 ? 8.061 0.616 -2.803 1.00 96.25 114 ARG A O 1
ATOM 891 N N . LEU A 1 115 ? 8.931 -0.036 -0.833 1.00 97.19 115 LEU A N 1
ATOM 892 C CA . LEU A 1 115 ? 7.959 -1.088 -0.549 1.00 97.19 115 LEU A CA 1
ATOM 893 C C . LEU A 1 115 ? 7.324 -0.906 0.824 1.00 97.19 115 LEU A C 1
ATOM 895 O O . LEU A 1 115 ? 8.011 -0.597 1.794 1.00 97.19 115 LEU A O 1
ATOM 899 N N . THR A 1 116 ? 6.020 -1.132 0.923 1.00 96.88 116 THR A N 1
ATOM 900 C CA . THR A 1 116 ? 5.275 -1.151 2.186 1.00 96.88 116 THR A CA 1
ATOM 901 C C . THR A 1 116 ? 4.195 -2.232 2.157 1.00 96.88 116 THR A C 1
ATOM 903 O O . THR A 1 116 ? 3.850 -2.769 1.103 1.00 96.88 116 THR A O 1
ATOM 906 N N . ILE A 1 117 ? 3.663 -2.559 3.330 1.00 96.44 117 ILE A N 1
ATOM 907 C CA . ILE A 1 117 ? 2.593 -3.530 3.515 1.00 96.44 117 ILE A CA 1
ATOM 908 C C . ILE A 1 117 ? 1.369 -2.809 4.068 1.00 96.44 117 ILE A C 1
ATOM 910 O O . ILE A 1 117 ? 1.439 -2.092 5.069 1.00 96.44 117 ILE A O 1
ATOM 914 N N . TYR A 1 118 ? 0.237 -3.058 3.426 1.00 95.88 118 TYR A N 1
ATOM 915 C CA . TYR A 1 118 ? -1.089 -2.669 3.869 1.00 95.88 118 TYR A CA 1
ATOM 916 C C . TYR A 1 118 ? -1.824 -3.877 4.454 1.00 95.88 118 TYR A C 1
ATOM 918 O O . TYR A 1 118 ? -1.648 -5.000 3.986 1.00 95.88 118 TYR A O 1
ATOM 926 N N . ILE A 1 119 ? -2.677 -3.644 5.446 1.00 93.44 119 ILE A N 1
ATOM 927 C CA . ILE A 1 119 ? -3.627 -4.631 5.985 1.00 93.44 119 ILE A CA 1
ATOM 928 C C . ILE A 1 119 ? -5.040 -4.028 5.980 1.00 93.44 119 ILE A C 1
ATOM 930 O O . ILE A 1 119 ? -5.160 -2.804 5.862 1.00 93.44 119 ILE A O 1
ATOM 934 N N . PRO A 1 120 ? -6.116 -4.825 6.111 1.00 91.62 120 PRO A N 1
ATOM 935 C CA . PRO A 1 120 ? -7.435 -4.283 6.427 1.00 91.62 120 PRO A CA 1
ATOM 936 C C . PRO A 1 120 ? -7.375 -3.362 7.642 1.00 91.62 120 PRO A C 1
ATOM 938 O O . PRO A 1 120 ? -6.737 -3.693 8.642 1.00 91.62 120 PRO A O 1
ATOM 941 N N . ASP A 1 121 ? -8.055 -2.223 7.571 1.00 89.38 121 ASP A N 1
ATOM 942 C CA . ASP A 1 121 ? -8.226 -1.375 8.744 1.00 89.38 121 ASP A CA 1
ATOM 943 C C . ASP A 1 121 ? -9.021 -2.112 9.836 1.00 89.38 121 ASP A C 1
ATOM 945 O O . ASP A 1 121 ? -9.908 -2.928 9.562 1.00 89.38 121 ASP A O 1
ATOM 949 N N . LEU A 1 122 ? -8.658 -1.855 11.092 1.00 82.44 122 LEU A N 1
ATOM 950 C CA . LEU A 1 122 ? -9.204 -2.583 12.235 1.00 82.44 122 LEU A CA 1
ATOM 951 C C . LEU A 1 122 ? -10.626 -2.156 12.589 1.00 82.44 122 LEU A C 1
ATOM 953 O O . LEU A 1 122 ? -11.384 -2.967 13.129 1.00 82.44 122 LEU A O 1
ATOM 957 N N . VAL A 1 123 ? -10.971 -0.907 12.280 1.00 81.38 123 VAL A N 1
ATOM 958 C CA . VAL A 1 123 ? -12.230 -0.261 12.652 1.00 81.38 123 VAL A CA 1
ATOM 959 C C . VAL A 1 123 ? -13.129 -0.078 11.435 1.00 81.38 123 VAL A C 1
ATOM 961 O O . VAL A 1 123 ? -14.332 -0.292 11.527 1.00 81.38 123 VAL A O 1
ATOM 964 N N . PHE A 1 124 ? -12.585 0.270 10.271 1.00 83.25 124 PHE A N 1
ATOM 965 C CA . PHE A 1 124 ? -13.363 0.573 9.072 1.00 83.25 124 PHE A CA 1
ATOM 966 C C . PHE A 1 124 ? -13.178 -0.481 7.984 1.00 83.25 124 PHE A C 1
ATOM 968 O O . PHE A 1 124 ? -12.118 -0.626 7.387 1.00 83.25 124 PHE A O 1
ATOM 975 N N . SER A 1 125 ? -14.256 -1.183 7.643 1.00 84.19 125 SER A N 1
ATOM 976 C CA . SER A 1 125 ? -14.213 -2.233 6.609 1.00 84.19 125 SER A CA 1
ATOM 977 C C . SER A 1 125 ? -13.893 -1.737 5.190 1.00 84.19 125 SER A C 1
ATOM 979 O O . SER A 1 125 ? -13.509 -2.534 4.335 1.00 84.19 125 SER A O 1
ATOM 981 N N . ASP A 1 126 ? -14.044 -0.438 4.925 1.00 88.19 126 ASP A N 1
ATOM 982 C CA . ASP A 1 126 ? -13.796 0.195 3.631 1.00 88.19 126 ASP A CA 1
ATOM 983 C C . ASP A 1 126 ? -12.428 0.891 3.556 1.00 88.19 126 ASP A C 1
ATOM 985 O O . ASP A 1 126 ? -12.202 1.725 2.670 1.00 88.19 126 ASP A O 1
ATOM 989 N N . ARG A 1 127 ? -11.494 0.539 4.452 1.00 91.75 127 ARG A N 1
ATOM 990 C CA . ARG A 1 127 ? -10.148 1.116 4.496 1.00 91.75 127 ARG A CA 1
ATOM 991 C C . ARG A 1 127 ? -9.034 0.072 4.567 1.00 91.75 127 ARG A C 1
ATOM 993 O O . ARG A 1 127 ? -9.200 -1.041 5.059 1.00 91.75 127 ARG A O 1
ATOM 1000 N N . LEU A 1 128 ? -7.875 0.486 4.072 1.00 93.81 128 LEU A N 1
ATOM 1001 C CA . LEU A 1 128 ? -6.589 -0.182 4.196 1.00 93.81 128 LEU A CA 1
ATOM 1002 C C . LEU A 1 128 ? -5.692 0.642 5.113 1.00 93.81 128 LEU A C 1
ATOM 1004 O O . LEU A 1 128 ? -5.532 1.847 4.910 1.00 93.81 128 LEU A O 1
ATOM 1008 N N . TYR A 1 129 ? -5.077 -0.016 6.086 1.00 93.25 129 TYR A N 1
ATOM 1009 C CA . TYR A 1 129 ? -4.120 0.567 7.014 1.00 93.25 129 TYR A CA 1
ATOM 1010 C C . TYR A 1 129 ? -2.694 0.291 6.540 1.00 93.25 129 TYR A C 1
ATOM 1012 O O . TYR A 1 129 ? -2.316 -0.860 6.318 1.00 93.25 129 TYR A O 1
ATOM 1020 N N . GLN A 1 130 ? -1.892 1.346 6.378 1.00 94.56 130 GLN A N 1
ATOM 1021 C CA . GLN A 1 130 ? -0.475 1.229 6.045 1.00 94.56 130 GLN A CA 1
ATOM 1022 C C . GLN A 1 130 ? 0.293 0.716 7.266 1.00 94.56 130 GLN A C 1
ATOM 1024 O O . GLN A 1 130 ? 0.702 1.481 8.146 1.00 94.56 130 GLN A O 1
ATOM 1029 N N . PHE A 1 131 ? 0.475 -0.596 7.311 1.00 94.06 131 PHE A N 1
ATOM 1030 C CA . PHE A 1 131 ? 0.939 -1.307 8.490 1.00 94.06 131 PHE A CA 1
ATOM 1031 C C . PHE A 1 131 ? 2.434 -1.123 8.738 1.00 94.06 131 PHE A C 1
ATOM 1033 O O . PHE A 1 131 ? 2.888 -0.981 9.879 1.00 94.06 131 PHE A O 1
ATOM 1040 N N . THR A 1 132 ? 3.213 -1.078 7.662 1.00 94.62 132 THR A N 1
ATOM 1041 C CA . THR A 1 132 ? 4.653 -0.853 7.736 1.00 94.62 132 THR A CA 1
ATOM 1042 C C . THR A 1 132 ? 5.021 0.505 7.166 1.00 94.62 132 THR A C 1
ATOM 1044 O O . THR A 1 132 ? 4.267 1.142 6.433 1.00 94.62 132 THR A O 1
ATOM 1047 N N . GLN A 1 133 ? 6.216 0.979 7.487 1.00 94.38 133 GLN A N 1
ATOM 1048 C CA . GLN A 1 133 ? 6.788 2.091 6.739 1.00 94.38 133 GLN A CA 1
ATOM 1049 C C . GLN A 1 133 ? 7.228 1.626 5.350 1.00 94.38 133 GLN A C 1
ATOM 1051 O O . GLN A 1 133 ? 7.070 0.454 4.994 1.00 94.38 133 GLN A O 1
ATOM 1056 N N . TYR A 1 134 ? 7.762 2.565 4.577 1.00 95.75 134 TYR A N 1
ATOM 1057 C CA . TYR A 1 134 ? 8.438 2.243 3.335 1.00 95.75 134 TYR A CA 1
ATOM 1058 C C . TYR A 1 134 ? 9.867 1.772 3.602 1.00 95.75 134 TYR A C 1
ATOM 1060 O O . TYR A 1 134 ? 10.583 2.381 4.403 1.00 95.75 134 TYR A O 1
ATOM 1068 N N . TYR A 1 135 ? 10.267 0.727 2.890 1.00 96.94 135 TYR A N 1
ATOM 1069 C CA . TYR A 1 135 ? 11.622 0.191 2.851 1.00 96.94 135 TYR A CA 1
ATOM 1070 C C . TYR A 1 135 ? 12.216 0.388 1.462 1.00 96.94 135 TYR A C 1
ATOM 1072 O O . TYR A 1 135 ? 11.498 0.254 0.469 1.00 96.94 135 TYR A O 1
ATOM 1080 N N . ASP A 1 136 ? 13.503 0.717 1.400 1.00 96.81 136 ASP A N 1
ATOM 1081 C CA . ASP A 1 136 ? 14.248 0.781 0.143 1.00 96.81 136 ASP A CA 1
ATOM 1082 C C . ASP A 1 136 ? 14.648 -0.620 -0.357 1.00 96.81 136 ASP A C 1
ATOM 1084 O O . ASP A 1 136 ? 14.334 -1.647 0.254 1.00 96.81 136 ASP A O 1
ATOM 1088 N N . ARG A 1 137 ? 15.342 -0.672 -1.498 1.00 96.69 137 ARG A N 1
ATOM 1089 C CA . ARG A 1 137 ? 15.779 -1.931 -2.123 1.00 96.69 137 ARG A CA 1
ATOM 1090 C C . ARG A 1 137 ? 16.836 -2.691 -1.310 1.00 96.69 137 ARG A C 1
ATOM 1092 O O . ARG A 1 137 ? 17.034 -3.880 -1.534 1.00 96.69 137 ARG A O 1
ATOM 1099 N N . GLU A 1 138 ? 17.502 -2.021 -0.371 1.00 96.75 138 GLU A N 1
ATOM 1100 C CA . GLU A 1 138 ? 18.420 -2.631 0.593 1.00 96.75 138 GLU A CA 1
ATOM 1101 C C . GLU A 1 138 ? 17.708 -3.036 1.900 1.00 96.75 138 GLU A C 1
ATOM 1103 O O . GLU A 1 138 ? 18.355 -3.471 2.852 1.00 96.75 138 GLU A O 1
ATOM 1108 N N . GLY A 1 139 ? 16.377 -2.908 1.961 1.00 96.00 139 GLY A N 1
ATOM 1109 C CA . GLY A 1 139 ? 15.573 -3.240 3.133 1.00 96.00 139 GLY A CA 1
ATOM 1110 C C . GLY A 1 139 ? 15.682 -2.212 4.253 1.00 96.00 139 GLY A C 1
ATOM 1111 O O . GLY A 1 139 ? 15.228 -2.472 5.370 1.00 96.00 139 GLY A O 1
ATOM 1112 N N . ARG A 1 140 ? 16.275 -1.044 4.005 1.00 95.69 140 ARG A N 1
ATOM 1113 C CA . ARG A 1 140 ? 16.417 -0.016 5.031 1.00 95.69 140 ARG A CA 1
ATOM 1114 C C . ARG A 1 140 ? 15.132 0.794 5.139 1.00 95.69 140 ARG A C 1
ATOM 1116 O O . ARG A 1 140 ? 14.522 1.136 4.123 1.00 95.69 140 ARG A O 1
ATOM 1123 N N . PRO A 1 141 ? 14.715 1.138 6.365 1.00 94.00 141 PRO A N 1
ATOM 1124 C CA . PRO A 1 141 ? 13.603 2.048 6.569 1.00 94.00 141 PRO A CA 1
ATOM 1125 C C . PRO A 1 141 ? 13.893 3.403 5.914 1.00 94.00 141 PRO A C 1
ATOM 1127 O O . PRO A 1 141 ? 14.891 4.050 6.229 1.00 94.00 141 PRO A O 1
ATOM 1130 N N . ILE A 1 142 ? 12.989 3.879 5.058 1.00 91.00 142 ILE A N 1
ATOM 1131 C CA . ILE A 1 142 ? 13.050 5.249 4.547 1.00 91.00 142 ILE A CA 1
ATOM 1132 C C . ILE A 1 142 ? 12.602 6.153 5.696 1.00 91.00 142 ILE A C 1
ATOM 1134 O O . ILE A 1 142 ? 11.421 6.196 6.042 1.00 91.00 142 ILE A O 1
ATOM 1138 N N . SER A 1 143 ? 13.560 6.832 6.329 1.00 58.03 143 SER A N 1
ATOM 1139 C CA . SER A 1 143 ? 13.435 7.508 7.632 1.00 58.03 143 SER A CA 1
ATOM 1140 C C . SER A 1 143 ? 12.435 8.673 7.695 1.00 58.03 143 SER A C 1
ATOM 1142 O O . SER A 1 143 ? 12.185 9.200 8.772 1.00 58.03 143 SER A O 1
ATOM 1144 N N . ASN A 1 144 ? 11.782 9.006 6.580 1.00 63.00 144 ASN A N 1
ATOM 1145 C CA . ASN A 1 144 ? 10.696 9.989 6.504 1.00 63.00 144 ASN A CA 1
ATOM 1146 C C . ASN A 1 144 ? 9.321 9.345 6.212 1.00 63.00 144 ASN A C 1
ATOM 1148 O O . ASN A 1 144 ? 8.362 10.032 5.859 1.00 63.00 144 ASN A O 1
ATOM 1152 N N . GLY A 1 145 ? 9.218 8.015 6.285 1.00 59.94 145 GLY A N 1
ATOM 1153 C CA . GLY A 1 145 ? 8.007 7.266 5.966 1.00 59.94 145 GLY A CA 1
ATOM 1154 C C . GLY A 1 145 ? 7.008 7.246 7.120 1.00 59.94 145 GLY A C 1
ATOM 1155 O O . GLY A 1 145 ? 7.187 6.503 8.081 1.00 59.94 145 GLY A O 1
ATOM 1156 N N . VAL A 1 146 ? 5.919 8.007 6.998 1.00 69.31 146 VAL A N 1
ATOM 1157 C CA . VAL A 1 146 ? 4.789 7.949 7.939 1.00 69.31 146 VAL A CA 1
ATOM 1158 C C . VAL A 1 146 ? 4.152 6.556 7.890 1.00 69.31 146 VAL A C 1
ATOM 1160 O O . VAL A 1 146 ? 3.735 6.090 6.827 1.00 69.31 146 VAL A O 1
ATOM 1163 N N . VAL A 1 147 ? 4.082 5.901 9.047 1.00 81.62 147 VAL A N 1
ATOM 1164 C CA . VAL A 1 147 ? 3.306 4.676 9.288 1.00 81.62 147 VAL A CA 1
ATOM 1165 C C . VAL A 1 147 ? 1.886 5.050 9.685 1.00 81.62 147 VAL A C 1
ATOM 1167 O O . VAL A 1 147 ? 1.670 6.076 10.323 1.00 81.62 147 VAL A O 1
ATOM 1170 N N . GLY A 1 148 ? 0.933 4.177 9.371 1.00 84.75 148 GLY A N 1
ATOM 1171 C CA . GLY A 1 148 ? -0.378 4.200 10.010 1.00 84.75 148 GLY A CA 1
ATOM 1172 C C . GLY A 1 148 ? -1.373 5.154 9.370 1.00 84.75 148 GLY A C 1
ATOM 1173 O O . GLY A 1 148 ? -2.408 5.486 9.943 1.00 84.75 148 GLY A O 1
ATOM 1174 N N . ARG A 1 149 ? -1.066 5.580 8.146 1.00 89.44 149 ARG A N 1
ATOM 1175 C CA . ARG A 1 149 ? -2.037 6.234 7.276 1.00 89.44 149 ARG A CA 1
ATOM 1176 C C . ARG A 1 149 ? -3.079 5.219 6.838 1.00 89.44 149 ARG A C 1
ATOM 1178 O O . ARG A 1 149 ? -2.748 4.059 6.584 1.00 89.44 149 ARG A O 1
ATOM 1185 N N . THR A 1 150 ? -4.309 5.683 6.686 1.00 91.44 150 THR A N 1
ATOM 1186 C CA . THR A 1 150 ? -5.397 4.874 6.152 1.00 91.44 150 THR A CA 1
ATOM 1187 C C . THR A 1 150 ? -5.846 5.395 4.809 1.00 91.44 150 THR A C 1
ATOM 1189 O O . THR A 1 150 ? -5.853 6.596 4.548 1.00 91.44 150 THR A O 1
ATOM 1192 N N . PHE A 1 151 ? -6.194 4.460 3.939 1.00 93.12 151 PHE A N 1
ATOM 1193 C CA . PHE A 1 151 ? -6.607 4.734 2.576 1.00 93.12 151 PHE A CA 1
ATOM 1194 C C . PHE A 1 151 ? -7.929 4.034 2.324 1.00 93.12 151 PHE A C 1
ATOM 1196 O O . PHE A 1 151 ? -8.129 2.903 2.751 1.00 93.12 151 PHE A O 1
ATOM 1203 N N . SER A 1 152 ? -8.839 4.693 1.617 1.00 92.50 152 SER A N 1
ATOM 1204 C CA . SER A 1 152 ? -10.060 4.049 1.133 1.00 92.50 152 SER A CA 1
ATOM 1205 C C . SER A 1 152 ? -9.704 2.818 0.298 1.00 92.50 152 SER A C 1
ATOM 1207 O O . SER A 1 152 ? -8.775 2.869 -0.507 1.00 92.50 152 SER A O 1
ATOM 1209 N N . ILE A 1 153 ? -10.500 1.750 0.370 1.00 93.00 153 ILE A N 1
ATOM 1210 C CA . ILE A 1 153 ? -10.360 0.601 -0.542 1.00 93.00 153 ILE A CA 1
ATOM 1211 C C . ILE A 1 153 ? -10.586 0.982 -2.010 1.00 93.00 153 ILE A C 1
ATOM 1213 O O . ILE A 1 153 ? -10.440 0.127 -2.872 1.00 93.00 153 ILE A O 1
ATOM 1217 N N . ARG A 1 154 ? -10.969 2.230 -2.322 1.00 93.38 154 ARG A N 1
ATOM 1218 C CA . ARG A 1 154 ? -11.047 2.789 -3.684 1.00 93.38 154 ARG A CA 1
ATOM 1219 C C . ARG A 1 154 ? -9.736 3.401 -4.179 1.00 93.38 154 ARG A C 1
ATOM 1221 O O . ARG A 1 154 ? -9.626 3.649 -5.372 1.00 93.38 154 ARG A O 1
ATOM 1228 N N . TYR A 1 155 ? -8.769 3.604 -3.289 1.00 94.81 155 TYR A N 1
ATOM 1229 C CA . TYR A 1 155 ? -7.550 4.349 -3.565 1.00 94.81 155 TYR A CA 1
ATOM 1230 C C . TYR A 1 155 ? -6.627 3.602 -4.529 1.00 94.81 155 TYR A C 1
ATOM 1232 O O . TYR A 1 155 ? -5.979 2.627 -4.151 1.00 94.81 155 TYR A O 1
ATOM 1240 N N . GLY A 1 156 ? -6.529 4.080 -5.767 1.00 94.75 156 GLY A N 1
ATOM 1241 C CA . GLY A 1 156 ? -5.483 3.695 -6.707 1.00 94.75 156 GLY A CA 1
ATOM 1242 C C . GLY A 1 156 ? -5.351 2.188 -6.932 1.00 94.75 156 GLY A C 1
ATOM 1243 O O . GLY A 1 156 ? -6.322 1.431 -6.870 1.00 94.75 156 GLY A O 1
ATOM 1244 N N . ILE A 1 157 ? -4.119 1.755 -7.203 1.00 95.25 157 ILE A N 1
ATOM 1245 C CA . ILE A 1 157 ? -3.799 0.342 -7.445 1.00 95.25 157 ILE A CA 1
ATOM 1246 C C . ILE A 1 157 ? -4.015 -0.519 -6.203 1.00 95.25 157 ILE A C 1
ATOM 1248 O O . ILE A 1 157 ? -4.572 -1.603 -6.327 1.00 95.25 157 ILE A O 1
ATOM 1252 N N . ILE A 1 158 ? -3.686 -0.022 -5.001 1.00 96.44 158 ILE A N 1
ATOM 1253 C CA . ILE A 1 158 ? -3.881 -0.790 -3.761 1.00 96.44 158 ILE A CA 1
ATOM 1254 C C . ILE A 1 158 ? -5.358 -1.145 -3.569 1.00 96.44 158 ILE A C 1
ATOM 1256 O O . ILE A 1 158 ? -5.690 -2.275 -3.230 1.00 96.44 158 ILE A O 1
ATOM 1260 N N . GLY A 1 159 ? -6.264 -0.215 -3.875 1.00 95.50 159 GLY A N 1
ATOM 1261 C CA . GLY A 1 159 ? -7.695 -0.444 -3.799 1.00 95.50 159 GLY A CA 1
ATOM 1262 C C . GLY A 1 159 ? -8.209 -1.379 -4.892 1.00 95.50 159 GLY A C 1
ATOM 1263 O O . GLY A 1 159 ? -9.043 -2.242 -4.618 1.00 95.50 159 GLY A O 1
ATOM 1264 N N . ARG A 1 160 ? -7.739 -1.226 -6.137 1.00 94.75 160 ARG A N 1
ATOM 1265 C CA . ARG A 1 160 ? -8.135 -2.115 -7.245 1.00 94.75 160 ARG A CA 1
ATOM 1266 C C . ARG A 1 160 ? -7.713 -3.558 -6.997 1.00 94.75 160 ARG A C 1
ATOM 1268 O O . ARG A 1 160 ? -8.561 -4.444 -7.090 1.00 94.75 160 ARG A O 1
ATOM 1275 N N . VAL A 1 161 ? -6.456 -3.778 -6.619 1.00 95.88 161 VAL A N 1
ATOM 1276 C CA . VAL A 1 161 ? -5.915 -5.109 -6.315 1.00 95.88 161 VAL A CA 1
ATOM 1277 C C . VAL A 1 161 ? -6.612 -5.711 -5.098 1.00 95.88 161 VAL A C 1
ATOM 1279 O O . VAL A 1 161 ? -7.000 -6.875 -5.130 1.00 95.88 161 VAL A O 1
ATOM 1282 N N . TRP A 1 162 ? -6.871 -4.916 -4.054 1.00 95.12 162 TRP A N 1
ATOM 1283 C CA . TRP A 1 162 ? -7.611 -5.386 -2.881 1.00 95.12 162 TRP A CA 1
ATOM 1284 C C . TRP A 1 162 ? -8.995 -5.944 -3.244 1.00 95.12 162 TRP A C 1
ATOM 1286 O O . TRP A 1 162 ? -9.335 -7.066 -2.865 1.00 95.12 162 TRP A O 1
ATOM 1296 N N . ARG A 1 163 ? -9.782 -5.182 -4.018 1.00 93.06 163 ARG A N 1
ATOM 1297 C CA . ARG A 1 163 ? -11.162 -5.554 -4.373 1.00 93.06 163 ARG A CA 1
ATOM 1298 C C . ARG A 1 163 ? -11.245 -6.646 -5.437 1.00 93.06 163 ARG A C 1
ATOM 1300 O O . ARG A 1 163 ? -12.134 -7.485 -5.356 1.00 93.06 163 ARG A O 1
ATOM 1307 N N . SER A 1 164 ? -10.381 -6.602 -6.450 1.00 92.94 164 SER A N 1
ATOM 1308 C CA . SER A 1 164 ? -10.419 -7.552 -7.572 1.00 92.94 164 SER A CA 1
ATOM 1309 C C . SER A 1 164 ? -9.724 -8.870 -7.253 1.00 92.94 164 SER A C 1
ATOM 1311 O O . SER A 1 164 ? -10.124 -9.914 -7.759 1.00 92.94 164 SER A O 1
ATOM 1313 N N . GLY A 1 165 ? -8.684 -8.825 -6.421 1.00 90.69 165 GLY A N 1
ATOM 1314 C CA . GLY A 1 165 ? -7.805 -9.957 -6.179 1.00 90.69 165 GLY A CA 1
ATOM 1315 C C . GLY A 1 165 ? -6.829 -10.298 -7.279 1.00 90.69 165 GLY A C 1
ATOM 1316 O O . GLY A 1 165 ? -6.106 -11.278 -7.160 1.00 90.69 165 GLY A O 1
ATOM 1317 N N . VAL A 1 166 ? -6.797 -9.486 -8.324 1.00 92.19 166 VAL A N 1
ATOM 1318 C CA . VAL A 1 166 ? -5.827 -9.605 -9.398 1.00 92.19 166 VAL A CA 1
ATOM 1319 C C . VAL A 1 166 ? -4.675 -8.683 -9.038 1.00 92.19 166 VAL A C 1
ATOM 1321 O O . VAL A 1 166 ? -4.907 -7.503 -8.776 1.00 92.19 166 VAL A O 1
ATOM 1324 N N . ALA A 1 167 ? -3.456 -9.211 -8.957 1.00 94.44 167 ALA A N 1
ATOM 1325 C CA . ALA A 1 167 ? -2.289 -8.368 -8.757 1.00 94.44 167 ALA A CA 1
ATOM 1326 C C . ALA A 1 167 ? -2.046 -7.500 -10.000 1.00 94.44 167 ALA A C 1
ATOM 1328 O O . ALA A 1 167 ? -2.369 -7.871 -11.127 1.00 94.44 167 ALA A O 1
ATOM 1329 N N . GLU A 1 168 ? -1.498 -6.310 -9.784 1.00 94.19 168 GLU A N 1
ATOM 1330 C CA . GLU A 1 168 ? -1.244 -5.344 -10.849 1.00 94.19 168 GLU A CA 1
ATOM 1331 C C . GLU A 1 168 ? 0.179 -4.801 -10.691 1.00 94.19 168 GLU A C 1
ATOM 1333 O O . GLU A 1 168 ? 0.573 -4.372 -9.603 1.00 94.19 168 GLU A O 1
ATOM 1338 N N . ILE A 1 169 ? 0.945 -4.799 -11.783 1.00 94.75 169 ILE A N 1
ATOM 1339 C CA . ILE A 1 169 ? 2.223 -4.092 -11.894 1.00 94.75 169 ILE A CA 1
ATOM 1340 C C . ILE A 1 169 ? 2.138 -3.207 -13.135 1.00 94.75 169 ILE A C 1
ATOM 1342 O O . ILE A 1 169 ? 1.996 -3.700 -14.251 1.00 94.75 169 ILE A O 1
ATOM 1346 N N . GLU A 1 170 ? 2.218 -1.901 -12.920 1.00 92.19 170 GLU A N 1
ATOM 1347 C CA . GLU A 1 170 ? 2.085 -0.861 -13.933 1.00 92.19 170 GLU A CA 1
ATOM 1348 C C . GLU A 1 170 ? 3.422 -0.136 -14.093 1.00 92.19 170 GLU A C 1
ATOM 1350 O O . GLU A 1 170 ? 4.016 0.328 -13.117 1.00 92.19 170 GLU A O 1
ATOM 1355 N N . GLY A 1 171 ? 3.902 -0.030 -15.333 1.00 91.94 171 GLY A N 1
ATOM 1356 C CA . GLY A 1 171 ? 5.127 0.704 -15.658 1.00 91.94 171 GLY A CA 1
ATOM 1357 C C . GLY A 1 171 ? 4.918 2.209 -15.848 1.00 91.94 171 GLY A C 1
ATOM 1358 O O . GLY A 1 171 ? 5.883 2.973 -15.816 1.00 91.94 171 GLY A O 1
ATOM 1359 N N . GLU A 1 172 ? 3.679 2.648 -16.064 1.00 91.62 172 GLU A N 1
ATOM 1360 C CA . GLU A 1 172 ? 3.334 4.053 -16.276 1.00 91.62 172 GLU A CA 1
ATOM 1361 C C . GLU A 1 172 ? 1.992 4.382 -15.604 1.00 91.62 172 GLU A C 1
ATOM 1363 O O . GLU A 1 172 ? 1.041 3.609 -15.690 1.00 91.62 172 GLU A O 1
ATOM 1368 N N . LEU A 1 173 ? 1.891 5.560 -14.977 1.00 90.75 173 LEU A N 1
ATOM 1369 C CA . LEU A 1 173 ? 0.651 6.042 -14.349 1.00 90.75 173 LEU A CA 1
ATOM 1370 C C . LEU A 1 173 ? -0.474 6.275 -15.376 1.00 90.75 173 LEU A C 1
ATOM 1372 O O . LEU A 1 173 ? -1.658 6.115 -15.067 1.00 90.75 173 LEU A O 1
ATOM 1376 N N . ILE A 1 174 ? -0.083 6.685 -16.584 1.00 90.50 174 ILE A N 1
ATOM 1377 C CA . ILE A 1 174 ? -0.933 6.858 -17.761 1.00 90.50 174 ILE A CA 1
ATOM 1378 C C . ILE A 1 174 ? -0.232 6.121 -18.897 1.00 90.50 174 ILE A C 1
ATOM 1380 O O . ILE A 1 174 ? 0.865 6.513 -19.304 1.00 90.50 174 ILE A O 1
ATOM 1384 N N . SER A 1 175 ? -0.840 5.047 -19.393 1.00 86.06 175 SER A N 1
ATOM 1385 C CA . SER A 1 175 ? -0.277 4.280 -20.502 1.00 86.06 175 SER A CA 1
ATOM 1386 C C . SER A 1 175 ? -0.312 5.079 -21.807 1.00 86.06 175 SER A C 1
ATOM 1388 O O . SER A 1 175 ? -1.151 5.961 -22.007 1.00 86.06 175 SER A O 1
ATOM 1390 N N . LYS A 1 176 ? 0.540 4.708 -22.768 1.00 84.00 176 LYS A N 1
ATOM 1391 C CA . LYS A 1 176 ? 0.511 5.295 -24.122 1.00 84.00 176 LYS A CA 1
ATOM 1392 C C . LYS A 1 176 ? -0.868 5.224 -24.784 1.00 84.00 176 LYS A C 1
ATOM 1394 O O . LYS A 1 176 ? -1.245 6.150 -25.487 1.00 84.00 176 LYS A O 1
ATOM 1399 N N . SER A 1 177 ? -1.616 4.143 -24.556 1.00 85.25 177 SER A N 1
ATOM 1400 C CA . SER A 1 177 ? -2.963 3.971 -25.119 1.00 85.25 177 SER A CA 1
ATOM 1401 C C . SER A 1 177 ? -4.002 4.903 -24.490 1.00 85.25 177 SER A C 1
ATOM 1403 O O . SER A 1 177 ? -4.934 5.344 -25.157 1.00 85.25 177 SER A O 1
ATOM 1405 N N . GLU A 1 178 ? -3.820 5.241 -23.215 1.00 87.50 178 GLU A N 1
ATOM 1406 C CA . GLU A 1 178 ? -4.679 6.164 -22.476 1.00 87.50 178 GLU A CA 1
ATOM 1407 C C . GLU A 1 178 ? -4.348 7.620 -22.795 1.00 87.50 178 GLU A C 1
ATOM 1409 O O . GLU A 1 178 ? -5.253 8.445 -22.876 1.00 87.50 178 GLU A O 1
ATOM 1414 N N . ALA A 1 179 ? -3.075 7.923 -23.061 1.00 84.69 179 ALA A N 1
ATOM 1415 C CA . ALA A 1 179 ? -2.638 9.256 -23.464 1.00 84.69 179 ALA A CA 1
ATOM 1416 C C . ALA A 1 179 ? -3.326 9.745 -24.754 1.00 84.69 179 ALA A C 1
ATOM 1418 O O . ALA A 1 179 ? -3.544 10.941 -24.904 1.00 84.69 179 ALA A O 1
ATOM 1419 N N . VAL A 1 180 ? -3.746 8.837 -25.648 1.00 85.19 180 VAL A N 1
ATOM 1420 C CA . VAL A 1 180 ? -4.508 9.175 -26.872 1.00 85.19 180 VAL A CA 1
ATOM 1421 C C . VAL A 1 180 ? -5.893 9.761 -26.556 1.00 85.19 180 VAL A C 1
ATOM 1423 O O . VAL A 1 180 ? -6.471 10.465 -27.377 1.00 85.19 180 VAL A O 1
ATOM 1426 N N . GLN A 1 181 ? -6.440 9.493 -25.366 1.00 83.19 181 GLN A N 1
ATOM 1427 C CA . GLN A 1 181 ? -7.726 10.045 -24.918 1.00 83.19 181 GLN A CA 1
ATOM 1428 C C . GLN A 1 181 ? -7.594 11.472 -24.368 1.00 83.19 181 GLN A C 1
ATOM 1430 O O . GLN A 1 181 ? -8.593 12.083 -23.984 1.00 83.19 181 GLN A O 1
ATOM 1435 N N . MET A 1 182 ? -6.368 11.987 -24.284 1.00 83.44 182 MET A N 1
ATOM 1436 C CA . MET A 1 182 ? -6.052 13.316 -23.782 1.00 83.44 182 MET A CA 1
ATOM 1437 C C . MET A 1 182 ? -5.714 14.247 -24.948 1.00 83.44 182 MET A C 1
ATOM 1439 O O . MET A 1 182 ? -5.422 13.804 -26.058 1.00 83.44 182 MET A O 1
ATOM 1443 N N . SER A 1 183 ? -5.771 15.555 -24.705 1.00 81.56 183 SER A N 1
ATOM 1444 C CA . SER A 1 183 ? -5.266 16.540 -25.661 1.00 81.56 183 SER A CA 1
ATOM 1445 C C . SER A 1 183 ? -3.768 16.320 -25.914 1.00 81.56 183 SER A C 1
ATOM 1447 O O . SER A 1 183 ? -3.055 15.803 -25.058 1.00 81.56 183 SER A O 1
ATOM 1449 N N . GLU A 1 184 ? -3.277 16.731 -27.086 1.00 79.38 184 GLU A N 1
ATOM 1450 C CA . GLU A 1 184 ? -1.868 16.567 -27.498 1.00 79.38 184 GLU A CA 1
ATOM 1451 C C . GLU A 1 184 ? -0.873 17.240 -26.527 1.00 79.38 184 GLU A C 1
ATOM 1453 O O . GLU A 1 184 ? 0.294 16.868 -26.441 1.00 79.38 184 GLU A O 1
ATOM 1458 N N . SER A 1 185 ? -1.338 18.220 -25.750 1.00 83.00 185 SER A N 1
ATOM 1459 C CA . SER A 1 185 ? -0.595 18.859 -24.662 1.00 83.00 185 SER A CA 1
ATOM 1460 C C . SER A 1 185 ? -1.543 19.125 -23.491 1.00 83.00 185 SER A C 1
ATOM 1462 O O . SER A 1 185 ? -2.100 20.222 -23.393 1.00 83.00 185 SER A O 1
ATOM 1464 N N . PRO A 1 186 ? -1.782 18.122 -22.626 1.00 85.06 186 PRO A N 1
ATOM 1465 C CA . PRO A 1 186 ? -2.740 18.254 -21.546 1.00 85.06 186 PRO A CA 1
ATOM 1466 C C . PRO A 1 186 ? -2.194 19.179 -20.465 1.00 85.06 186 PRO A C 1
ATOM 1468 O O . PRO A 1 186 ? -1.038 19.084 -20.047 1.00 85.06 186 PRO A O 1
ATOM 1471 N N . THR A 1 187 ? -3.051 20.065 -19.979 1.00 90.38 187 THR A N 1
ATOM 1472 C CA . THR A 1 187 ? -2.759 20.882 -18.803 1.00 90.38 187 THR A CA 1
ATOM 1473 C C . THR A 1 187 ? -2.623 20.003 -17.559 1.00 90.38 187 THR A C 1
ATOM 1475 O O . THR A 1 187 ? -3.181 18.904 -17.476 1.00 90.38 187 THR A O 1
ATOM 1478 N N . ASP A 1 188 ? -1.937 20.511 -16.534 1.00 89.06 188 ASP A N 1
ATOM 1479 C CA . ASP A 1 188 ? -1.796 19.804 -15.257 1.00 89.06 188 ASP A CA 1
ATOM 1480 C C . ASP A 1 188 ? -3.144 19.400 -14.647 1.00 89.06 188 ASP A C 1
ATOM 1482 O O . ASP A 1 188 ? -3.305 18.264 -14.200 1.00 89.06 188 ASP A O 1
ATOM 1486 N N . ALA A 1 189 ? -4.135 20.289 -14.725 1.00 90.38 189 ALA A N 1
ATOM 1487 C CA . ALA A 1 189 ? -5.481 20.041 -14.223 1.00 90.38 189 ALA A CA 1
ATOM 1488 C C . ALA A 1 189 ? -6.229 18.954 -15.019 1.00 90.38 189 ALA A C 1
ATOM 1490 O O . ALA A 1 189 ? -7.022 18.203 -14.449 1.00 90.38 189 ALA A O 1
ATOM 1491 N N . GLU A 1 190 ? -6.010 18.853 -16.333 1.00 91.00 190 GLU A N 1
ATOM 1492 C CA . GLU A 1 190 ? -6.581 17.774 -17.150 1.00 91.00 190 GLU A CA 1
ATOM 1493 C C . GLU A 1 190 ? -5.956 16.426 -16.795 1.00 91.00 190 GLU A C 1
ATOM 1495 O O . GLU A 1 190 ? -6.687 15.451 -16.606 1.00 91.00 190 GLU A O 1
ATOM 1500 N N . MET A 1 191 ? -4.632 16.384 -16.611 1.00 89.62 191 MET A N 1
ATOM 1501 C CA . MET A 1 191 ? -3.936 15.181 -16.148 1.00 89.62 191 MET A CA 1
ATOM 1502 C C . MET A 1 191 ? -4.431 14.731 -14.774 1.00 89.62 191 MET A C 1
ATOM 1504 O O . MET A 1 191 ? -4.750 13.559 -14.588 1.00 89.62 191 MET A O 1
ATOM 1508 N N . GLU A 1 192 ? -4.557 15.649 -13.819 1.00 93.62 192 GLU A N 1
ATOM 1509 C CA . GLU A 1 192 ? -5.025 15.338 -12.465 1.00 93.62 192 GLU A CA 1
ATOM 1510 C C . GLU A 1 192 ? -6.456 14.795 -12.457 1.00 93.62 192 GLU A C 1
ATOM 1512 O O . GLU A 1 192 ? -6.731 13.807 -11.776 1.00 93.62 192 GLU A O 1
ATOM 1517 N N . ARG A 1 193 ? -7.365 15.371 -13.256 1.00 93.19 193 ARG A N 1
ATOM 1518 C CA . ARG A 1 193 ? -8.737 14.853 -13.407 1.00 93.19 193 ARG A CA 1
ATOM 1519 C C . ARG A 1 193 ? -8.763 13.477 -14.065 1.00 93.19 193 ARG A C 1
ATOM 1521 O O . ARG A 1 193 ? -9.546 12.622 -13.644 1.00 93.19 193 ARG A O 1
ATOM 1528 N N . PHE A 1 194 ? -7.923 13.258 -15.077 1.00 93.12 194 PHE A N 1
ATOM 1529 C CA . PHE A 1 194 ? -7.797 11.960 -15.733 1.00 93.12 194 PHE A CA 1
ATOM 1530 C C . PHE A 1 194 ? -7.326 10.892 -14.737 1.00 93.12 194 PHE A C 1
ATOM 1532 O O . PHE A 1 194 ? -7.997 9.872 -14.565 1.00 93.12 194 PHE A O 1
ATOM 1539 N N . ILE A 1 195 ? -6.237 11.170 -14.012 1.00 93.31 195 ILE A N 1
ATOM 1540 C CA . ILE A 1 195 ? -5.687 10.290 -12.974 1.00 93.31 195 ILE A CA 1
ATOM 1541 C C . ILE A 1 195 ? -6.743 10.022 -11.900 1.00 93.31 195 ILE A C 1
ATOM 1543 O O . ILE A 1 195 ? -7.008 8.862 -11.589 1.00 93.31 195 ILE A O 1
ATOM 1547 N N . ALA A 1 196 ? -7.399 11.065 -11.382 1.00 93.56 196 ALA A N 1
ATOM 1548 C CA . ALA A 1 196 ? -8.431 10.944 -10.356 1.00 93.56 196 ALA A CA 1
ATOM 1549 C C . ALA A 1 196 ? -9.543 9.972 -10.770 1.00 93.56 196 ALA A C 1
ATOM 1551 O O . ALA A 1 196 ? -9.875 9.037 -10.038 1.00 93.56 196 ALA A O 1
ATOM 1552 N N . ARG A 1 197 ? -10.064 10.132 -11.989 1.00 91.81 197 ARG A N 1
ATOM 1553 C CA . ARG A 1 197 ? -11.119 9.270 -12.526 1.00 91.81 197 ARG A CA 1
ATOM 1554 C C . ARG A 1 197 ? -10.636 7.837 -12.762 1.00 91.81 197 ARG A C 1
ATOM 1556 O O . ARG A 1 197 ? -11.339 6.898 -12.397 1.00 91.81 197 ARG A O 1
ATOM 1563 N N . ARG A 1 198 ? -9.456 7.662 -13.361 1.00 89.75 198 ARG A N 1
ATOM 1564 C CA . ARG A 1 198 ? -8.898 6.347 -13.724 1.00 89.75 198 ARG A CA 1
ATOM 1565 C C . ARG A 1 198 ? -8.479 5.520 -12.508 1.00 89.75 198 ARG A C 1
ATOM 1567 O O . ARG A 1 198 ? -8.592 4.292 -12.519 1.00 89.75 198 ARG A O 1
ATOM 1574 N N . TRP A 1 199 ? -7.989 6.186 -11.469 1.00 91.62 199 TRP A N 1
ATOM 1575 C CA . TRP A 1 199 ? -7.424 5.552 -10.282 1.00 91.62 199 TRP A CA 1
ATOM 1576 C C . TRP A 1 199 ? -8.364 5.589 -9.072 1.00 91.62 199 TRP A C 1
ATOM 1578 O O . TRP A 1 199 ? -8.018 5.033 -8.036 1.00 91.62 199 TRP A O 1
ATOM 1588 N N . GLY A 1 200 ? -9.560 6.176 -9.193 1.00 91.56 200 GLY A N 1
ATOM 1589 C CA . GLY A 1 200 ? -10.537 6.229 -8.099 1.00 91.56 200 GLY A CA 1
ATOM 1590 C C . GLY A 1 200 ? -10.096 7.133 -6.946 1.00 91.56 200 GLY A C 1
ATOM 1591 O O . GLY A 1 200 ? -10.347 6.816 -5.784 1.00 91.56 200 GLY A O 1
ATOM 1592 N N . LEU A 1 201 ? -9.418 8.232 -7.276 1.00 93.50 201 LEU A N 1
ATOM 1593 C CA . LEU A 1 201 ? -8.812 9.165 -6.332 1.00 93.50 201 LEU A CA 1
ATOM 1594 C C . LEU A 1 201 ? -9.585 10.484 -6.293 1.00 93.50 201 LEU A C 1
ATOM 1596 O O . LEU A 1 201 ? -10.234 10.885 -7.260 1.00 93.50 201 LEU A O 1
ATOM 1600 N N . THR A 1 202 ? -9.467 11.201 -5.184 1.00 92.94 202 THR A N 1
ATOM 1601 C CA . THR A 1 202 ? -9.754 12.638 -5.137 1.00 92.94 202 THR A CA 1
ATOM 1602 C C . THR A 1 202 ? -8.696 13.423 -5.922 1.00 92.94 202 THR A C 1
ATOM 1604 O O . THR A 1 202 ? -7.606 12.922 -6.200 1.00 92.94 202 THR A O 1
ATOM 1607 N N . LEU A 1 203 ? -8.981 14.687 -6.252 1.00 92.94 203 LEU A N 1
ATOM 1608 C CA . LEU A 1 203 ? -8.010 15.547 -6.944 1.00 92.94 203 LEU A CA 1
ATOM 1609 C C . LEU A 1 203 ? -6.737 15.770 -6.115 1.00 92.94 203 LEU A C 1
ATOM 1611 O O . LEU A 1 203 ? -5.636 15.689 -6.650 1.00 92.94 203 LEU A O 1
ATOM 1615 N N . SER A 1 204 ? -6.870 15.972 -4.801 1.00 91.25 204 SER A N 1
ATOM 1616 C CA . SER A 1 204 ? -5.723 16.116 -3.893 1.00 91.25 204 SER A CA 1
ATOM 1617 C C . SER A 1 204 ? -4.833 14.876 -3.872 1.00 91.25 204 SER A C 1
ATOM 1619 O O . SER A 1 204 ? -3.609 14.983 -3.835 1.00 91.25 204 SER A O 1
ATOM 1621 N N . GLU A 1 205 ? -5.434 13.689 -3.920 1.00 92.25 205 GLU A N 1
ATOM 1622 C CA . GLU A 1 205 ? -4.685 12.437 -3.977 1.00 92.25 205 GLU A CA 1
ATOM 1623 C C . GLU A 1 205 ? -4.024 12.254 -5.345 1.00 92.25 205 GLU A C 1
ATOM 1625 O O . GLU A 1 205 ? -2.860 11.865 -5.393 1.00 92.25 205 GLU A O 1
ATOM 1630 N N . ALA A 1 206 ? -4.718 12.593 -6.438 1.00 92.81 206 ALA A N 1
ATOM 1631 C CA . ALA A 1 206 ? -4.176 12.542 -7.795 1.00 92.81 206 ALA A CA 1
ATOM 1632 C C . ALA A 1 206 ? -2.921 13.417 -7.957 1.00 92.81 206 ALA A C 1
ATOM 1634 O O . ALA A 1 206 ? -1.939 12.968 -8.545 1.00 92.81 206 ALA A O 1
ATOM 1635 N N . ILE A 1 207 ? -2.909 14.617 -7.365 1.00 91.75 207 ILE A N 1
ATOM 1636 C CA . ILE A 1 207 ? -1.724 15.490 -7.319 1.00 91.75 207 ILE A CA 1
ATOM 1637 C C . ILE A 1 207 ? -0.544 14.778 -6.640 1.00 91.75 207 ILE A C 1
ATOM 1639 O 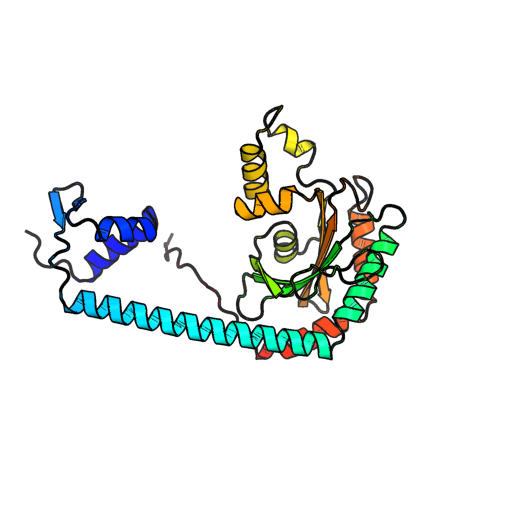O . ILE A 1 207 ? 0.592 14.875 -7.102 1.00 91.75 207 ILE A O 1
ATOM 1643 N N . HIS A 1 208 ? -0.799 14.028 -5.564 1.00 87.62 208 HIS A N 1
ATOM 1644 C CA . HIS A 1 208 ? 0.249 13.311 -4.841 1.00 87.62 208 HIS A CA 1
ATOM 1645 C C . HIS A 1 208 ? 0.825 12.145 -5.658 1.00 87.62 208 HIS A C 1
ATOM 1647 O O . HIS A 1 208 ? 2.048 12.038 -5.808 1.00 87.62 208 HIS A O 1
ATOM 1653 N N . VAL A 1 209 ? -0.037 11.288 -6.223 1.00 89.44 209 VAL A N 1
ATOM 1654 C CA . VAL A 1 209 ? 0.427 10.134 -7.015 1.00 89.44 209 VAL A CA 1
ATOM 1655 C C . VAL A 1 209 ? 1.068 10.534 -8.336 1.00 89.44 209 VAL A C 1
ATOM 1657 O O . VAL A 1 209 ? 1.962 9.819 -8.765 1.00 89.44 209 VAL A O 1
ATOM 1660 N N . LYS A 1 210 ? 0.724 11.685 -8.931 1.00 89.44 210 LYS A N 1
ATOM 1661 C CA . LYS A 1 210 ? 1.322 12.195 -10.183 1.00 89.44 210 LYS A CA 1
ATOM 1662 C C . LYS A 1 210 ? 2.857 12.251 -10.169 1.00 89.44 210 LYS A C 1
ATOM 1664 O O . LYS A 1 210 ? 3.484 12.213 -11.221 1.00 89.44 210 LYS A O 1
ATOM 1669 N N . SER A 1 211 ? 3.470 12.340 -8.987 1.00 88.62 211 SER A N 1
ATOM 1670 C CA . SER A 1 211 ? 4.930 12.334 -8.825 1.00 88.62 211 SER A CA 1
ATOM 1671 C C . SER A 1 211 ? 5.594 10.956 -8.993 1.00 88.62 211 SER A C 1
ATOM 1673 O O . SER A 1 211 ? 6.822 10.883 -9.057 1.00 88.62 211 SER A O 1
ATOM 1675 N N . TYR A 1 212 ? 4.804 9.884 -9.082 1.00 91.38 212 TYR A N 1
ATOM 1676 C CA . TYR A 1 212 ? 5.244 8.503 -9.283 1.00 91.38 212 TYR A CA 1
ATOM 1677 C C . TYR A 1 212 ? 4.777 7.985 -10.648 1.00 91.38 212 TYR A C 1
ATOM 1679 O O . TYR A 1 212 ? 3.813 8.491 -11.218 1.00 91.38 212 TYR A O 1
ATOM 1687 N N . ASN A 1 213 ? 5.483 6.991 -11.190 1.00 92.38 213 ASN A N 1
ATOM 1688 C CA . ASN A 1 213 ? 5.198 6.463 -12.526 1.00 92.38 213 ASN A CA 1
ATOM 1689 C C . ASN A 1 213 ? 4.959 4.959 -12.525 1.00 92.38 213 ASN A C 1
ATOM 1691 O O . ASN A 1 213 ? 4.030 4.510 -13.187 1.00 92.38 213 ASN A O 1
ATOM 1695 N N . SER A 1 214 ? 5.787 4.197 -11.810 1.00 94.88 214 SER A N 1
ATOM 1696 C CA . SER A 1 214 ? 5.639 2.746 -11.733 1.00 94.88 214 SER A CA 1
ATOM 1697 C C . SER A 1 214 ? 5.048 2.347 -10.390 1.00 94.88 214 SER A C 1
ATOM 1699 O O . SER A 1 214 ? 5.497 2.832 -9.348 1.00 94.88 214 SER A O 1
ATOM 1701 N N . TYR A 1 215 ? 4.095 1.419 -10.414 1.00 95.56 215 TYR A N 1
ATOM 1702 C CA . TYR A 1 215 ? 3.444 0.882 -9.223 1.00 95.56 215 TYR A CA 1
ATOM 1703 C C . TYR A 1 215 ? 3.319 -0.630 -9.316 1.00 95.56 215 TYR A C 1
ATOM 1705 O O . TYR A 1 215 ? 3.105 -1.176 -10.391 1.00 95.56 215 TYR A O 1
ATOM 1713 N N . GLY A 1 216 ? 3.396 -1.305 -8.182 1.00 96.25 216 GLY A N 1
ATOM 1714 C CA . GLY A 1 216 ? 3.070 -2.711 -8.052 1.00 96.25 216 GLY A CA 1
ATOM 1715 C C . GLY A 1 216 ? 2.249 -2.932 -6.799 1.00 96.25 216 GLY A C 1
ATOM 1716 O O . GLY A 1 216 ? 2.544 -2.365 -5.746 1.00 96.25 216 GLY A O 1
ATOM 1717 N N . ALA A 1 217 ? 1.206 -3.742 -6.906 1.00 97.44 217 ALA A N 1
ATOM 1718 C CA . ALA A 1 217 ? 0.440 -4.202 -5.766 1.00 97.44 217 ALA A CA 1
ATOM 1719 C C . ALA A 1 217 ? 0.091 -5.678 -5.932 1.00 97.44 217 ALA A C 1
ATOM 1721 O O . ALA A 1 217 ? -0.427 -6.100 -6.965 1.00 97.44 217 ALA A O 1
ATOM 1722 N N . ILE A 1 218 ? 0.363 -6.454 -4.888 1.00 96.31 218 ILE A N 1
ATOM 1723 C CA . ILE A 1 218 ? 0.112 -7.892 -4.840 1.00 96.31 218 ILE A CA 1
ATOM 1724 C C . ILE A 1 218 ? -0.678 -8.179 -3.571 1.00 96.31 218 ILE A C 1
ATOM 1726 O O . ILE A 1 218 ? -0.258 -7.815 -2.467 1.00 96.31 218 ILE A O 1
ATOM 1730 N N . ARG A 1 219 ? -1.844 -8.811 -3.722 1.00 94.06 219 ARG A N 1
ATOM 1731 C CA . ARG A 1 219 ? -2.668 -9.208 -2.581 1.00 94.06 219 ARG A CA 1
ATOM 1732 C C . ARG A 1 219 ? -1.993 -10.367 -1.849 1.00 94.06 219 ARG A C 1
ATOM 1734 O O . ARG A 1 219 ? -1.554 -11.331 -2.463 1.00 94.06 219 ARG A O 1
ATOM 1741 N N . LEU A 1 220 ? -1.902 -10.248 -0.531 1.00 93.12 220 LEU A N 1
ATOM 1742 C CA . LEU A 1 220 ? -1.339 -11.262 0.349 1.00 93.12 220 LEU A CA 1
ATOM 1743 C C . LEU A 1 220 ? -2.474 -12.147 0.854 1.00 93.12 220 LEU A C 1
ATOM 1745 O O . LEU A 1 220 ? -3.347 -11.681 1.595 1.00 93.12 220 LEU A O 1
ATOM 1749 N N . GLU A 1 221 ? -2.457 -13.413 0.452 1.00 89.06 221 GLU A N 1
ATOM 1750 C CA . GLU A 1 221 ? -3.503 -14.383 0.773 1.00 89.06 221 GLU A CA 1
ATOM 1751 C C . GLU A 1 221 ? -2.911 -15.687 1.296 1.00 89.06 221 GLU A C 1
ATOM 1753 O O . GLU A 1 221 ? -1.850 -16.129 0.857 1.00 89.06 221 GLU A O 1
ATOM 1758 N N . ARG A 1 222 ? -3.602 -16.316 2.249 1.00 84.38 222 ARG A N 1
ATOM 1759 C CA . ARG A 1 222 ? -3.267 -17.662 2.727 1.00 84.38 222 ARG A CA 1
ATOM 1760 C C . ARG A 1 222 ? -4.500 -18.326 3.315 1.00 84.38 222 ARG A C 1
ATOM 1762 O O . ARG A 1 222 ? -5.206 -17.699 4.101 1.00 84.38 222 ARG A O 1
ATOM 1769 N N . ALA A 1 223 ? -4.725 -19.594 2.966 1.00 75.88 223 ALA A N 1
ATOM 1770 C CA . ALA A 1 223 ? -5.890 -20.368 3.408 1.00 75.88 223 ALA A CA 1
ATOM 1771 C C . ALA A 1 223 ? -7.219 -19.609 3.191 1.00 75.88 223 ALA A C 1
ATOM 1773 O O . ALA A 1 223 ? -8.004 -19.446 4.123 1.00 75.88 223 ALA A O 1
ATOM 1774 N N . ASP A 1 224 ? -7.403 -19.069 1.979 1.00 75.62 224 ASP A N 1
ATOM 1775 C CA . ASP A 1 224 ? -8.573 -18.289 1.537 1.00 75.62 224 ASP A CA 1
ATOM 1776 C C . ASP A 1 224 ? -8.883 -17.023 2.358 1.00 75.62 224 ASP A C 1
ATOM 1778 O O . ASP A 1 224 ? -9.947 -16.416 2.223 1.00 75.62 224 ASP A O 1
ATOM 1782 N N . LYS A 1 225 ? -7.942 -16.578 3.199 1.00 80.94 225 LYS A N 1
ATOM 1783 C CA . LYS A 1 225 ? -8.032 -15.310 3.922 1.00 80.94 225 LYS A CA 1
ATOM 1784 C C . LYS A 1 225 ? -7.237 -14.229 3.204 1.00 80.94 225 LYS A C 1
ATOM 1786 O O . LYS A 1 225 ? -6.048 -14.397 2.931 1.00 80.94 225 LYS A O 1
ATOM 1791 N N . GLN A 1 226 ? -7.889 -13.089 2.990 1.00 86.81 226 GLN A N 1
ATOM 1792 C CA . GLN A 1 226 ? -7.243 -11.842 2.592 1.00 86.81 226 GLN A CA 1
ATOM 1793 C C . GLN A 1 226 ? -6.563 -11.225 3.811 1.00 86.81 226 GLN A C 1
ATOM 1795 O O . GLN A 1 226 ? -7.227 -10.795 4.755 1.00 86.81 226 GLN A O 1
ATOM 1800 N N . ILE A 1 227 ? -5.235 -11.210 3.796 1.00 90.38 227 ILE A N 1
ATOM 1801 C CA . ILE A 1 227 ? -4.422 -10.829 4.955 1.00 90.38 227 ILE A CA 1
ATOM 1802 C C . ILE A 1 227 ? -3.939 -9.390 4.822 1.00 90.38 227 ILE A C 1
ATOM 1804 O O . ILE A 1 227 ? -3.901 -8.635 5.790 1.00 90.38 227 ILE A O 1
ATOM 1808 N N . GLY A 1 228 ? -3.565 -9.003 3.608 1.00 93.38 228 GLY A N 1
ATOM 1809 C CA . GLY A 1 228 ? -3.011 -7.690 3.348 1.00 93.38 228 GLY A CA 1
ATOM 1810 C C . GLY A 1 228 ? -2.638 -7.507 1.892 1.00 93.38 228 GLY A C 1
ATOM 1811 O O . GLY A 1 228 ? -3.098 -8.230 1.009 1.00 93.38 228 GLY A O 1
ATOM 1812 N N . LEU A 1 229 ? -1.802 -6.516 1.642 1.00 96.06 229 LEU A N 1
ATOM 1813 C CA . LEU A 1 229 ? -1.362 -6.142 0.315 1.00 96.06 229 LEU A CA 1
ATOM 1814 C C . LEU A 1 229 ? 0.069 -5.629 0.396 1.00 96.06 229 LEU A C 1
ATOM 1816 O O . LEU A 1 229 ? 0.379 -4.741 1.188 1.00 96.06 229 LEU A O 1
ATOM 1820 N N . LEU A 1 230 ? 0.941 -6.194 -0.425 1.00 97.44 230 LEU A N 1
ATOM 1821 C CA . LEU A 1 230 ? 2.287 -5.690 -0.631 1.00 97.44 230 LEU A CA 1
ATOM 1822 C C . LEU A 1 230 ? 2.231 -4.664 -1.754 1.00 97.44 230 LEU A C 1
ATOM 1824 O O . LEU A 1 230 ? 1.705 -4.951 -2.826 1.00 97.44 230 LEU A O 1
ATOM 1828 N N . TYR A 1 231 ? 2.746 -3.469 -1.497 1.00 97.88 231 TYR A N 1
ATOM 1829 C CA . TYR A 1 231 ? 2.764 -2.367 -2.448 1.00 97.88 231 TYR A CA 1
ATOM 1830 C C . TYR A 1 231 ? 4.184 -1.862 -2.626 1.00 97.88 231 TYR A C 1
ATOM 1832 O O . TYR A 1 231 ? 4.917 -1.711 -1.647 1.00 97.88 231 TYR A O 1
ATOM 1840 N N . PHE A 1 232 ? 4.549 -1.552 -3.862 1.00 97.19 232 PHE A N 1
ATOM 1841 C CA . PHE A 1 232 ? 5.812 -0.914 -4.180 1.00 97.19 232 PHE A CA 1
ATOM 1842 C C . PHE A 1 232 ? 5.663 0.109 -5.300 1.00 97.19 232 PHE A C 1
ATOM 1844 O O . PHE A 1 232 ? 4.798 -0.018 -6.163 1.00 97.19 232 PHE A O 1
ATOM 1851 N N . ASP A 1 233 ? 6.497 1.144 -5.278 1.00 96.50 233 ASP A N 1
ATOM 1852 C CA . ASP A 1 233 ? 6.471 2.208 -6.277 1.00 96.50 233 ASP A CA 1
ATOM 1853 C C . ASP A 1 233 ? 7.858 2.765 -6.615 1.00 96.50 233 ASP A C 1
ATOM 1855 O O . ASP A 1 233 ? 8.867 2.459 -5.973 1.00 96.50 233 ASP A O 1
ATOM 1859 N N . SER A 1 234 ? 7.897 3.528 -7.709 1.00 96.25 234 SER A N 1
ATOM 1860 C CA . SER A 1 234 ? 9.056 4.291 -8.167 1.00 96.25 234 SER A CA 1
ATOM 1861 C C . SER A 1 234 ? 8.604 5.478 -9.017 1.00 96.25 234 SER A C 1
ATOM 1863 O O . SER A 1 234 ? 7.567 5.455 -9.692 1.00 96.25 234 SER A O 1
ATOM 1865 N N . LYS A 1 235 ? 9.403 6.544 -9.001 1.00 95.19 235 LYS A N 1
ATOM 1866 C CA . LYS A 1 235 ? 9.242 7.710 -9.872 1.00 95.19 235 LYS A CA 1
ATOM 1867 C C . LYS A 1 235 ? 9.715 7.436 -11.294 1.00 95.19 235 LYS A C 1
ATOM 1869 O O . LYS A 1 235 ? 9.344 8.185 -12.195 1.00 95.19 235 LYS A O 1
ATOM 1874 N N . LEU A 1 236 ? 10.506 6.388 -11.520 1.00 94.88 236 LEU A N 1
ATOM 1875 C CA . LEU A 1 236 ? 10.940 5.987 -12.855 1.00 94.88 236 LEU A CA 1
ATOM 1876 C C . LEU A 1 236 ? 9.816 5.255 -13.595 1.00 94.88 236 LEU A C 1
ATOM 1878 O O . LEU A 1 236 ? 8.990 4.569 -12.994 1.00 94.88 236 LEU A O 1
ATOM 1882 N N . LYS A 1 237 ? 9.787 5.399 -14.921 1.00 93.44 237 LYS A N 1
ATOM 1883 C CA . LYS A 1 237 ? 8.881 4.651 -15.801 1.00 93.44 237 LYS A CA 1
ATOM 1884 C C . LYS A 1 237 ? 9.430 3.256 -16.076 1.00 93.44 237 LYS A C 1
ATOM 1886 O O . LYS A 1 237 ? 10.637 3.092 -16.238 1.00 93.44 237 LYS A O 1
ATOM 1891 N N . ASN A 1 238 ? 8.540 2.277 -16.200 1.00 93.00 238 ASN A N 1
ATOM 1892 C CA . ASN A 1 238 ? 8.844 0.874 -16.488 1.00 93.00 238 ASN A CA 1
ATOM 1893 C C . ASN A 1 238 ? 9.917 0.296 -15.554 1.00 93.00 238 ASN A C 1
ATOM 1895 O O . ASN A 1 238 ? 10.807 -0.446 -15.985 1.00 93.00 238 ASN A O 1
ATOM 1899 N N . ALA A 1 239 ? 9.850 0.677 -14.277 1.00 94.12 239 ALA A N 1
ATOM 1900 C CA . ALA A 1 239 ? 10.949 0.487 -13.343 1.00 94.12 239 ALA A CA 1
ATOM 1901 C C . ALA A 1 239 ? 11.165 -0.984 -12.954 1.00 94.12 239 ALA A C 1
ATOM 1903 O O . ALA A 1 239 ? 12.289 -1.390 -12.684 1.00 94.12 239 ALA A O 1
ATOM 1904 N N . PHE A 1 240 ? 10.111 -1.803 -12.952 1.00 94.88 240 PHE A N 1
ATOM 1905 C CA . PHE A 1 240 ? 10.171 -3.143 -12.354 1.00 94.88 240 PHE A CA 1
ATOM 1906 C C . PHE A 1 240 ? 10.418 -4.263 -13.369 1.00 94.88 240 PHE A C 1
ATOM 1908 O O . PHE A 1 240 ? 11.242 -5.136 -13.133 1.00 94.88 240 PHE A O 1
ATOM 1915 N N . CYS A 1 241 ? 9.805 -4.220 -14.546 1.00 91.12 241 CYS A N 1
ATOM 1916 C CA . CYS A 1 241 ? 10.192 -5.080 -15.664 1.00 91.12 241 CYS A CA 1
ATOM 1917 C C . CYS A 1 241 ? 9.928 -4.385 -17.004 1.00 91.12 241 CYS A C 1
ATOM 1919 O O . CYS A 1 241 ? 9.549 -3.210 -17.059 1.00 91.12 241 CYS A O 1
ATOM 1921 N N . GLU A 1 242 ? 10.279 -5.060 -18.092 1.00 88.62 242 GLU A N 1
ATOM 1922 C CA . GLU A 1 242 ? 10.003 -4.561 -19.432 1.00 88.62 242 GLU A CA 1
ATOM 1923 C C . GLU A 1 242 ? 8.499 -4.623 -19.731 1.00 88.62 242 GLU A C 1
ATOM 1925 O O . GLU A 1 242 ? 7.826 -5.552 -19.269 1.00 88.62 242 GLU A O 1
ATOM 1930 N N . PRO A 1 243 ? 7.965 -3.687 -20.538 1.00 85.31 243 PRO A N 1
ATOM 1931 C CA . PRO A 1 243 ? 6.579 -3.740 -20.981 1.00 85.31 243 PRO A CA 1
ATOM 1932 C C . PRO A 1 243 ? 6.198 -5.119 -21.522 1.00 85.31 243 PRO A C 1
ATOM 1934 O O . PRO A 1 243 ? 6.823 -5.618 -22.452 1.00 85.31 243 PRO A O 1
ATOM 1937 N N . GLY A 1 244 ? 5.171 -5.727 -20.927 1.00 84.88 244 GLY A N 1
ATOM 1938 C CA . GLY A 1 2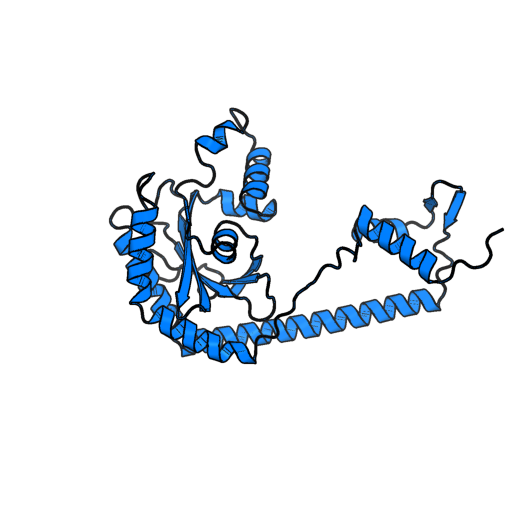44 ? 4.674 -7.053 -21.306 1.00 84.88 244 GLY A CA 1
ATOM 1939 C C . GLY A 1 244 ? 5.117 -8.196 -20.389 1.00 84.88 244 GLY A C 1
ATOM 1940 O O . GLY A 1 244 ? 4.444 -9.221 -20.369 1.00 84.88 244 GLY A O 1
ATOM 1941 N N . HIS A 1 245 ? 6.146 -8.008 -19.556 1.00 90.19 245 HIS A N 1
ATOM 1942 C CA . HIS A 1 245 ? 6.671 -9.051 -18.656 1.00 90.19 245 HIS A CA 1
ATOM 1943 C C . HIS A 1 245 ? 6.133 -8.947 -17.214 1.00 90.19 245 HIS A C 1
ATOM 1945 O O . HIS A 1 245 ? 6.677 -9.535 -16.278 1.00 90.19 245 HIS A O 1
ATOM 1951 N N . TRP A 1 246 ? 5.058 -8.183 -17.002 1.00 90.38 246 TRP A N 1
ATOM 1952 C CA . TRP A 1 246 ? 4.498 -7.902 -15.673 1.00 90.38 246 TRP A CA 1
ATOM 1953 C C . TRP A 1 246 ? 3.993 -9.164 -14.967 1.00 90.38 246 TRP A C 1
ATOM 1955 O O . TRP A 1 246 ? 4.257 -9.345 -13.783 1.00 90.38 246 TRP A O 1
ATOM 1965 N N . LYS A 1 247 ? 3.335 -10.065 -15.708 1.00 91.94 247 LYS A N 1
ATOM 1966 C CA . LYS A 1 247 ? 2.779 -11.319 -15.171 1.00 91.94 247 LYS A CA 1
ATOM 1967 C C . LYS A 1 247 ? 3.855 -12.293 -14.693 1.00 91.94 247 LYS A C 1
ATOM 1969 O O . LYS A 1 247 ? 3.668 -12.987 -13.700 1.00 91.94 247 LYS A O 1
ATOM 1974 N N . GLU A 1 248 ? 4.988 -12.350 -15.388 1.00 93.81 248 GLU A N 1
ATOM 1975 C CA . GLU A 1 248 ? 6.111 -13.209 -14.993 1.00 93.81 248 GLU A CA 1
ATOM 1976 C C . GLU A 1 248 ? 6.732 -12.716 -13.684 1.00 93.81 248 GLU A C 1
ATOM 1978 O O . GLU A 1 248 ? 6.979 -13.505 -12.766 1.00 93.81 248 GLU A O 1
ATOM 1983 N N . LEU A 1 249 ? 6.923 -11.397 -13.567 1.00 94.88 249 LEU A N 1
ATOM 1984 C CA . LEU A 1 249 ? 7.411 -10.774 -12.341 1.00 94.88 249 LEU A CA 1
ATOM 1985 C C . LEU A 1 249 ? 6.419 -10.958 -11.183 1.00 94.88 249 LEU A C 1
ATOM 1987 O O . LEU A 1 249 ? 6.825 -11.339 -10.087 1.00 94.88 249 LEU A O 1
ATOM 1991 N N . GLU A 1 250 ? 5.128 -10.739 -11.429 1.00 94.06 250 GLU A N 1
ATOM 1992 C CA . GLU A 1 250 ? 4.042 -10.967 -10.471 1.00 94.06 250 GLU A CA 1
ATOM 1993 C C . GLU A 1 250 ? 4.066 -12.397 -9.919 1.00 94.06 250 GLU A C 1
ATOM 1995 O O . GLU A 1 250 ? 4.082 -12.587 -8.699 1.00 94.06 250 GLU A O 1
ATOM 2000 N N . GLN A 1 251 ? 4.113 -13.402 -10.799 1.00 93.75 251 GLN A N 1
ATOM 2001 C CA . GLN A 1 251 ? 4.141 -14.807 -10.398 1.00 93.75 251 GLN A CA 1
ATOM 2002 C C . GLN A 1 251 ? 5.398 -15.124 -9.584 1.00 93.75 251 GLN A C 1
ATOM 2004 O O . GLN A 1 251 ? 5.329 -15.813 -8.564 1.00 93.75 251 GLN A O 1
ATOM 2009 N N . THR A 1 252 ? 6.546 -14.593 -10.008 1.00 95.12 252 THR A N 1
ATOM 2010 C CA . THR A 1 252 ? 7.830 -14.797 -9.331 1.00 95.12 252 THR A CA 1
ATOM 2011 C C . THR A 1 252 ? 7.821 -14.197 -7.925 1.00 95.12 252 THR A C 1
ATOM 2013 O O . THR A 1 252 ? 8.235 -14.858 -6.970 1.00 95.12 252 THR A O 1
ATOM 2016 N N . ILE A 1 253 ? 7.310 -12.971 -7.769 1.00 95.75 253 ILE A N 1
ATOM 2017 C CA . ILE A 1 253 ? 7.173 -12.325 -6.460 1.00 95.75 253 ILE A CA 1
ATOM 2018 C C . ILE A 1 253 ? 6.178 -13.094 -5.588 1.00 95.75 253 ILE A C 1
ATOM 2020 O O . ILE A 1 253 ? 6.491 -13.394 -4.440 1.00 95.75 253 ILE A O 1
ATOM 2024 N N . SER A 1 254 ? 5.012 -13.457 -6.122 1.00 92.56 254 SER A N 1
ATOM 2025 C CA . SER A 1 254 ? 3.974 -14.172 -5.368 1.00 92.56 254 SER A CA 1
ATOM 2026 C C . SER A 1 254 ? 4.480 -15.516 -4.836 1.00 92.56 254 SER A C 1
ATOM 2028 O O . SER A 1 254 ? 4.297 -15.822 -3.658 1.00 92.56 254 SER A O 1
ATOM 2030 N N . ASN A 1 255 ? 5.197 -16.282 -5.664 1.00 93.12 255 ASN A N 1
ATOM 2031 C CA . ASN A 1 255 ? 5.827 -17.537 -5.249 1.00 93.12 255 ASN A CA 1
ATOM 2032 C C . ASN A 1 255 ? 6.845 -17.313 -4.126 1.00 93.12 255 ASN A C 1
ATOM 2034 O O . ASN A 1 255 ? 6.808 -18.011 -3.117 1.00 93.12 255 ASN A O 1
ATOM 2038 N N . ALA A 1 256 ? 7.706 -16.302 -4.259 1.00 93.94 256 ALA A N 1
ATOM 2039 C CA . ALA A 1 256 ? 8.690 -15.992 -3.230 1.00 93.94 256 ALA A CA 1
ATOM 2040 C C . ALA A 1 256 ? 8.042 -15.554 -1.909 1.00 93.94 256 ALA A C 1
ATOM 2042 O O . ALA A 1 256 ? 8.498 -15.971 -0.849 1.00 93.94 256 ALA A O 1
ATOM 2043 N N . LEU A 1 257 ? 6.978 -14.744 -1.953 1.00 91.25 257 LEU A N 1
ATOM 2044 C CA . LEU A 1 257 ? 6.263 -14.293 -0.756 1.00 91.25 257 LEU A CA 1
ATOM 2045 C C . LEU A 1 257 ? 5.589 -15.455 -0.016 1.00 91.25 257 LEU A C 1
ATOM 2047 O O . LEU A 1 257 ? 5.584 -15.453 1.215 1.00 91.25 257 LEU A O 1
ATOM 2051 N N . ASN A 1 258 ? 5.082 -16.460 -0.740 1.00 89.56 258 ASN A N 1
ATOM 2052 C CA . ASN A 1 258 ? 4.476 -17.667 -0.162 1.00 89.56 258 ASN A CA 1
ATOM 2053 C C . ASN A 1 258 ? 5.438 -18.478 0.716 1.00 89.56 258 ASN A C 1
ATOM 2055 O O . ASN A 1 258 ? 5.006 -19.122 1.673 1.00 89.56 258 ASN A O 1
ATOM 2059 N N . GLU A 1 259 ? 6.736 -18.406 0.433 1.00 90.31 259 GLU A N 1
ATOM 2060 C CA . GLU A 1 259 ? 7.786 -19.069 1.210 1.00 90.31 259 GLU A CA 1
ATOM 2061 C C . GLU A 1 259 ? 8.250 -18.234 2.415 1.00 90.31 259 GLU A C 1
ATOM 2063 O O . GLU A 1 259 ? 8.965 -18.733 3.286 1.00 90.31 259 GLU A O 1
ATOM 2068 N N . MET A 1 260 ? 7.851 -16.960 2.503 1.00 92.50 260 MET A N 1
ATOM 2069 C CA . MET A 1 260 ? 8.323 -16.068 3.559 1.00 92.50 260 MET A CA 1
ATOM 2070 C C . MET A 1 260 ? 7.559 -16.265 4.878 1.00 92.50 260 MET A C 1
ATOM 2072 O O . MET A 1 260 ? 6.323 -16.314 4.888 1.00 92.50 260 MET A O 1
ATOM 2076 N N . PRO A 1 261 ? 8.257 -16.222 6.033 1.00 94.75 261 PRO A N 1
ATOM 2077 C CA . PRO A 1 261 ? 7.610 -16.219 7.348 1.00 94.75 261 PRO A CA 1
ATOM 2078 C C . PRO A 1 261 ? 6.620 -15.062 7.545 1.00 94.75 261 PRO A C 1
ATOM 2080 O O . PRO A 1 261 ? 5.673 -15.196 8.318 1.00 94.75 261 PRO A O 1
ATOM 2083 N N . LEU A 1 262 ? 6.808 -13.956 6.813 1.00 94.31 262 LEU A N 1
ATOM 2084 C CA . LEU A 1 262 ? 5.939 -12.778 6.815 1.00 94.31 262 LEU A CA 1
ATOM 2085 C C . LEU A 1 262 ? 4.455 -13.141 6.688 1.00 94.31 262 LEU A C 1
ATOM 2087 O O . LEU A 1 262 ? 3.653 -12.693 7.501 1.00 94.31 262 LEU A O 1
ATOM 2091 N N . LEU A 1 263 ? 4.084 -13.972 5.709 1.00 92.06 263 LEU A N 1
ATOM 2092 C CA . LEU A 1 263 ? 2.681 -14.341 5.505 1.00 92.06 263 LEU A CA 1
ATOM 2093 C C . LEU A 1 263 ? 2.126 -15.145 6.677 1.00 92.06 263 LEU A C 1
ATOM 2095 O O . LEU A 1 263 ? 1.004 -14.897 7.105 1.00 92.06 263 LEU A O 1
ATOM 2099 N N . THR A 1 264 ? 2.907 -16.086 7.215 1.00 92.25 264 THR A N 1
ATOM 2100 C CA . THR A 1 264 ? 2.501 -16.860 8.397 1.00 92.25 264 THR A CA 1
ATOM 2101 C C . THR A 1 264 ? 2.220 -15.924 9.572 1.00 92.25 264 THR A C 1
ATOM 2103 O O . THR A 1 264 ? 1.162 -16.015 10.189 1.00 92.25 264 THR A O 1
ATOM 2106 N N . LYS A 1 265 ? 3.124 -14.973 9.836 1.00 94.00 265 LYS A N 1
ATOM 2107 C CA . LYS A 1 265 ? 2.988 -14.029 10.952 1.00 94.00 265 LYS A CA 1
ATOM 2108 C C . LYS A 1 265 ? 1.841 -13.046 10.767 1.00 94.00 265 LYS A C 1
ATOM 2110 O O . LYS A 1 265 ? 1.123 -12.766 11.720 1.00 94.00 265 LYS A O 1
ATOM 2115 N N . LEU A 1 266 ? 1.598 -12.584 9.543 1.00 92.44 266 LEU A N 1
ATOM 2116 C CA . LEU A 1 266 ? 0.433 -11.752 9.260 1.00 92.44 266 LEU A CA 1
ATOM 2117 C C . LEU A 1 266 ? -0.890 -12.525 9.436 1.00 92.44 266 LEU A C 1
ATOM 2119 O O . LEU A 1 266 ? -1.866 -11.931 9.892 1.00 92.44 266 LEU A O 1
ATOM 2123 N N . VAL A 1 267 ? -0.943 -13.832 9.139 1.00 91.50 267 VAL A N 1
ATOM 2124 C CA . VAL A 1 267 ? -2.123 -14.676 9.434 1.00 91.50 267 VAL A CA 1
ATOM 2125 C C . VAL A 1 267 ? -2.342 -14.820 10.936 1.00 91.50 267 VAL A C 1
ATOM 2127 O O . VAL A 1 267 ? -3.464 -14.615 11.396 1.00 91.50 267 VAL A O 1
ATOM 2130 N N . GLU A 1 268 ? -1.296 -15.175 11.688 1.00 91.31 268 GLU A N 1
ATOM 2131 C CA . GLU A 1 268 ? -1.346 -15.308 13.153 1.00 91.31 268 GLU A CA 1
ATOM 2132 C C . GLU A 1 268 ? -1.878 -14.014 13.783 1.00 91.31 268 GLU A C 1
ATOM 2134 O O . GLU A 1 268 ? -2.898 -14.024 14.471 1.00 91.31 268 GLU A O 1
ATOM 2139 N N . MET A 1 269 ? -1.292 -12.882 13.397 1.00 89.56 269 MET A N 1
ATOM 2140 C CA . MET A 1 269 ? -1.728 -11.557 13.816 1.00 89.56 269 MET A CA 1
ATOM 2141 C C . MET A 1 269 ? -3.178 -11.244 13.415 1.00 89.56 269 MET A C 1
ATOM 2143 O O . MET A 1 269 ? -3.944 -10.720 14.217 1.00 89.56 269 MET A O 1
ATOM 2147 N N . THR A 1 270 ? -3.585 -11.558 12.181 1.00 85.88 270 THR A N 1
ATOM 2148 C CA . THR A 1 270 ? -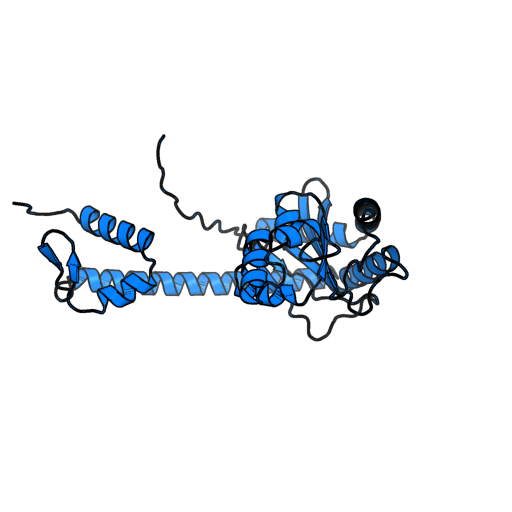4.963 -11.310 11.718 1.00 85.88 270 THR A CA 1
ATOM 2149 C C . THR A 1 270 ? -5.973 -12.108 12.540 1.00 85.88 270 THR A C 1
ATOM 2151 O O . THR A 1 270 ? -7.057 -11.607 12.835 1.00 85.88 270 THR A O 1
ATOM 2154 N N . ASN A 1 271 ? -5.628 -13.333 12.945 1.00 86.44 271 ASN A N 1
ATOM 2155 C CA . ASN A 1 271 ? -6.484 -14.144 13.805 1.00 86.44 271 ASN A CA 1
ATOM 2156 C C . ASN A 1 271 ? -6.586 -13.570 15.227 1.00 86.44 271 ASN A C 1
ATOM 2158 O O . ASN A 1 271 ? -7.660 -13.654 15.814 1.00 86.44 271 ASN A O 1
ATOM 2162 N N . GLU A 1 272 ? -5.526 -12.957 15.759 1.00 86.94 272 GLU A N 1
ATOM 2163 C CA . GLU A 1 272 ? -5.578 -12.247 17.048 1.00 86.94 272 GLU A CA 1
ATOM 2164 C C . GLU A 1 272 ? -6.368 -10.938 16.983 1.00 86.94 272 GLU A C 1
ATOM 2166 O O . GLU A 1 272 ? -7.035 -10.556 17.943 1.00 86.94 272 GLU A O 1
ATOM 2171 N N . LEU A 1 273 ? -6.327 -10.255 15.840 1.00 79.81 273 LEU A N 1
ATOM 2172 C CA . LEU A 1 273 ? -7.086 -9.028 15.609 1.00 79.81 273 LEU A CA 1
ATOM 2173 C C . LEU A 1 273 ? -8.573 -9.292 15.350 1.00 79.81 273 LEU A C 1
ATOM 2175 O O . LEU A 1 273 ? -9.404 -8.435 15.648 1.00 79.81 273 LEU A O 1
ATOM 2179 N N . ALA A 1 274 ? -8.929 -10.453 14.794 1.00 76.88 274 ALA A N 1
ATOM 2180 C CA . ALA A 1 274 ? -10.292 -10.744 14.355 1.00 76.88 274 ALA A CA 1
ATOM 2181 C C . ALA A 1 274 ? -11.363 -10.598 15.460 1.00 76.88 274 ALA A C 1
ATOM 2183 O O . ALA A 1 274 ? -12.379 -9.963 15.178 1.00 76.88 274 ALA A O 1
ATOM 2184 N N . PRO A 1 275 ? -11.165 -11.082 16.706 1.00 72.88 275 PRO A N 1
ATOM 2185 C CA . PRO A 1 275 ? -12.129 -10.886 17.793 1.00 72.88 275 PRO A CA 1
ATOM 2186 C C . PRO A 1 275 ? -12.315 -9.421 18.207 1.00 72.88 275 PRO A C 1
ATOM 2188 O O . PRO A 1 275 ? -13.333 -9.076 18.800 1.00 72.88 275 PRO A O 1
ATOM 2191 N N . LEU A 1 276 ? -11.327 -8.569 17.922 1.00 66.44 276 LEU A N 1
ATOM 2192 C CA . LEU A 1 276 ? -11.281 -7.167 18.340 1.00 66.44 276 LEU A CA 1
ATOM 2193 C C . LEU A 1 276 ? -11.695 -6.199 17.222 1.00 66.44 276 LEU A C 1
ATOM 2195 O O . LEU A 1 276 ? -11.915 -5.017 17.481 1.00 66.44 276 LEU A O 1
ATOM 2199 N N . SER A 1 277 ? -11.804 -6.677 15.979 1.00 66.44 277 SER A N 1
ATOM 2200 C CA . SER A 1 277 ? -12.151 -5.848 14.826 1.00 66.44 277 SER A CA 1
ATOM 2201 C C . SER A 1 277 ? -13.646 -5.516 14.832 1.00 66.44 277 SER A C 1
ATOM 2203 O O . SER A 1 277 ? -14.474 -6.219 14.251 1.00 66.44 277 SER A O 1
ATOM 2205 N N . GLY A 1 278 ? -13.999 -4.409 15.487 1.00 62.56 278 GLY A N 1
ATOM 2206 C CA . GLY A 1 278 ? -15.308 -3.771 15.381 1.00 62.56 278 GLY A CA 1
ATOM 2207 C C . GLY A 1 278 ? -15.447 -3.085 14.027 1.00 62.56 278 GLY A C 1
ATOM 2208 O O . GLY A 1 278 ? -15.301 -1.872 13.934 1.00 62.56 278 GLY A O 1
ATOM 2209 N N . ARG A 1 279 ? -15.675 -3.860 12.960 1.00 66.06 279 ARG A N 1
ATOM 2210 C CA . ARG A 1 279 ? -15.794 -3.322 11.600 1.00 66.06 279 ARG A CA 1
ATOM 2211 C C . ARG A 1 279 ? -17.074 -2.510 11.451 1.00 66.06 279 ARG A C 1
ATOM 2213 O O . ARG A 1 279 ? -18.155 -3.058 11.249 1.00 66.06 279 ARG A O 1
ATOM 2220 N N . ILE A 1 280 ? -16.940 -1.194 11.487 1.00 58.09 280 ILE A N 1
ATOM 2221 C CA . ILE A 1 280 ? -18.000 -0.259 11.148 1.00 58.09 280 ILE A CA 1
ATOM 2222 C C . ILE A 1 280 ? -18.146 -0.248 9.623 1.00 58.09 280 ILE A C 1
ATOM 2224 O O . ILE A 1 280 ? -17.198 0.008 8.872 1.00 58.09 280 ILE A O 1
ATOM 2228 N N . GLN A 1 281 ? -19.357 -0.540 9.157 1.00 55.38 281 GLN A N 1
ATOM 2229 C CA . GLN A 1 281 ? -19.790 -0.252 7.796 1.00 55.38 281 GLN A CA 1
ATOM 2230 C C . GLN A 1 281 ? -20.578 1.051 7.829 1.00 55.38 281 GLN A C 1
ATOM 2232 O O . GLN A 1 281 ? -21.678 1.105 8.378 1.00 55.38 281 GLN A O 1
ATOM 2237 N N . ILE A 1 282 ? -20.033 2.112 7.234 1.00 48.59 282 ILE A N 1
ATOM 2238 C CA . ILE A 1 282 ? -20.812 3.328 6.996 1.00 48.59 282 ILE A CA 1
ATOM 2239 C C . ILE A 1 282 ? -21.684 3.059 5.770 1.00 48.59 282 ILE A C 1
ATOM 2241 O O . ILE A 1 282 ? -21.338 3.407 4.639 1.00 48.59 282 ILE A O 1
ATOM 2245 N N . ILE A 1 283 ? -22.818 2.393 5.987 1.00 39.09 283 ILE A N 1
ATOM 2246 C CA . ILE A 1 283 ? -23.845 2.265 4.959 1.00 39.09 283 ILE A CA 1
ATOM 2247 C C . ILE A 1 283 ? -24.441 3.659 4.780 1.00 39.09 283 ILE A C 1
ATOM 2249 O O . ILE A 1 283 ? -25.223 4.142 5.597 1.00 39.09 283 ILE A O 1
ATOM 2253 N N . ARG A 1 284 ? -24.063 4.333 3.691 1.00 32.00 284 ARG A N 1
ATOM 2254 C CA . ARG A 1 284 ? -24.886 5.425 3.179 1.00 32.00 284 ARG A CA 1
ATOM 2255 C C . ARG A 1 284 ? -26.187 4.772 2.736 1.00 32.00 284 ARG A C 1
ATOM 2257 O O . ARG A 1 284 ? -26.174 4.041 1.749 1.00 32.00 284 ARG A O 1
ATOM 2264 N N . ASN A 1 285 ? -27.275 5.015 3.467 1.00 31.64 285 ASN A N 1
ATOM 2265 C CA . ASN A 1 285 ? -28.631 4.749 2.993 1.00 31.64 285 ASN A CA 1
ATOM 2266 C C . ASN A 1 285 ? -28.828 5.528 1.681 1.00 31.64 285 ASN A C 1
ATOM 2268 O O . ASN A 1 285 ? -29.296 6.662 1.666 1.00 31.64 285 ASN A O 1
ATOM 2272 N N . SER A 1 286 ? -28.413 4.929 0.568 1.00 35.44 286 SER A N 1
ATOM 2273 C CA . SER A 1 286 ? -29.085 5.135 -0.702 1.00 35.44 286 SER A CA 1
ATOM 2274 C C . SER A 1 286 ? -30.430 4.464 -0.492 1.00 35.44 286 SER A C 1
ATOM 2276 O O . SER A 1 286 ? -30.479 3.297 -0.111 1.00 35.44 286 SER A O 1
ATOM 2278 N N . GLY A 1 287 ? -31.491 5.269 -0.528 1.00 31.62 287 GLY A N 1
ATOM 2279 C CA . GLY A 1 287 ? -32.816 4.860 -0.088 1.00 31.62 287 GLY A CA 1
ATOM 2280 C C . GLY A 1 287 ? -33.203 3.491 -0.631 1.00 31.62 287 GLY A C 1
ATOM 2281 O O . GLY A 1 287 ? -32.863 3.133 -1.757 1.00 31.62 287 GLY A O 1
ATOM 2282 N N . THR A 1 288 ? -33.937 2.745 0.185 1.00 34.06 288 THR A N 1
ATOM 2283 C CA . THR A 1 288 ? -34.776 1.633 -0.247 1.00 34.06 288 THR A CA 1
ATOM 2284 C C . THR A 1 288 ? -35.738 2.130 -1.328 1.00 34.06 288 THR A C 1
ATOM 2286 O O . THR A 1 288 ? -36.864 2.537 -1.060 1.00 34.06 288 THR A O 1
ATOM 2289 N N . GLY A 1 289 ? -35.251 2.148 -2.565 1.00 30.80 289 GLY A N 1
ATOM 2290 C CA . GLY A 1 289 ? -36.022 2.326 -3.777 1.00 30.80 289 GLY A CA 1
ATOM 2291 C C . GLY A 1 289 ? -36.377 0.950 -4.300 1.00 30.80 289 GLY A C 1
ATOM 2292 O O . GLY A 1 289 ? -35.571 0.296 -4.949 1.00 30.80 289 GLY A O 1
ATOM 2293 N N . ILE A 1 290 ? -37.580 0.517 -3.952 1.00 32.62 290 ILE A N 1
ATOM 2294 C CA . ILE A 1 290 ? -38.316 -0.530 -4.647 1.00 32.62 290 ILE A CA 1
ATOM 2295 C C . ILE A 1 290 ? -38.423 -0.114 -6.123 1.00 32.62 290 ILE A C 1
ATOM 2297 O O . ILE A 1 290 ? -39.034 0.920 -6.401 1.00 32.62 290 ILE A O 1
ATOM 2301 N N . LEU A 1 291 ? -37.802 -0.886 -7.020 1.00 32.25 291 LEU A N 1
ATOM 2302 C CA . LEU A 1 291 ? -38.347 -1.477 -8.257 1.00 32.25 291 LEU A CA 1
ATOM 2303 C C . LEU A 1 291 ? -37.227 -2.190 -9.026 1.00 32.25 291 LEU A C 1
ATOM 2305 O O . LEU A 1 291 ? -36.241 -1.518 -9.399 1.00 32.25 291 LEU A O 1
#

Sequence (291 aa):
MLKSLSPWGVITIIVICVLLWGPDWIRSTISSSKWELPGGFKFDGSQASVSFQKELGEAERIVQRANRELEEAYSAAHTFASQLRTHYDIPSLASLAAVKVASLIGNRCPPDFRLTIYIPDLVFSDRLYQFTQYYDREGRPISNGVVGRTFSIRYGIIGRVWRSGVAEIEGELISKSEAVQMSESPTDAEMERFIARRWGLTLSEAIHVKSYNSYGAIRLERADKQIGLLYFDSKLKNAFCEPGHWKELEQTISNALNEMPLLTKLVEMTNELAPLSGRIQIIRNSGTGIL

Foldseek 3Di:
DDPDPDPVVVVVVVVVCCVPPNDVVVVVVLVPQWDADPPGDIDGNVPPPPVNVVVVVVVVVVVVVVVVVLVVLLVVLVVVLLVLCVVLVLLVLQLVLLLVLQVLLPPLADQQKWKFWWFQRLAANQKIFGSYFIAGNNSHGPVVTDGGDIDGLLAFQQNVCLVVVDKDKALFLADPVRCVVAPPDHDPQRQLVSSCVVGVHDSVSSVVCVQWTIKTKHFQDDPNDGQIIMIMTHSHGCRRHPPPCGVVSRVVSNVVVVPGCSSVSSVVVCVVSVVVRNHDDPPPCPDPDDD

pLDDT: mean 79.34, std 20.03, range [30.8, 98.12]

=== Feature glossary ===
The record interleaves many kinds of information about one protein. Here is each kind framed as the question it answers.

Q: What known structures does this most resemble?
A: Structural nearest neighbors (via Foldseek easy-search vs the PDB). Reported per hit: target PDB id, E-value, and alignment TM-score. A TM-score above ~0.5 is the conventional threshold for 'same fold'.

Q: Where is each backbone atom in 3D?
A: The mmCIF table is the protein's shape written out atom by atom. For each backbone N, Cα, C, and carbonyl O, it records an (x, y, z) coordinate triple in Å plus the residue type, chain letter, and residue number.

Q: What are the backbone torsion angles?
A: The φ/ψ torsion pair specifies the backbone conformation at each residue. φ rotates about the N–Cα bond, ψ about the Cα–C bond. Steric clashes forbid most of the (φ, ψ) plane — the allowed regions (α-helix basin, β-sheet basin, left-handed helix) are the Ramachandran-allowed regions.

Q: Which residues are buried vs exposed?
A: Solvent-accessible surface area (SASA) is the area in Å² traced out by the centre of a 1.4 Å probe sphere (a water molecule) rolled over the protein's van der Waals surface (Shrake–Rupley / Lee–Richards construction). Buried residues have near-zero SASA; fully exposed residues can exceed 200 Å². The total SASA scales roughly with the number of surface residues.

Q: How confident is the AlphaFold model at each residue?
A: pLDDT is the predicted lDDT-Cα score: AlphaFold's confidence that the local environment of each residue (all inter-atomic distances within 15 Å) is correctly placed. It is a per-residue number between 0 and 100, with higher meaning more reliable.

Q: What does the local fold look like, residue by residue?
A: 3Di is Foldseek's structural alphabet. Each residue is assigned one of twenty discrete states based on how its Cα sits relative to its spatial (not sequential) neighbors. Aligning 3Di strings finds structural homologs roughly as well as full 3D superposition, but orders of magnitude faster.

Q: How big and how compact is the whole molecule?
A: Radius of gyration (Rg) is the root-mean-square distance of Cα atoms from their centroid — a single number for overall size and compactness. A globular domain of N residues has Rg ≈ 2.2·N^0.38 Å; an extended or disordered chain has a much larger Rg. The Cα contact count is the number of residue pairs whose Cα atoms are within 8 Å and are more than four positions apart in sequence — a standard proxy for tertiary packing density. The bounding box is the smallest axis-aligned box enclosing all Cα atoms.

Q: Which residues are in helices, strands, or loops?
A: DSSP 8-state secondary structure assigns each residue one of H (α-helix), G (3₁₀-helix), I (π-helix), E (extended β-strand), B (isolated β-bridge), T (hydrogen-bonded turn), S (bend), or '-' (coil). The assignment is computed from backbone hydrogen-bond geometry via the Kabsch–Sander algorithm.

Q: How mobile is each atom in the crystal?
A: Crystallographic B-factors measure how much each atom's electron density is smeared out, in Å². They rise in mobile loops and surface residues and fall in the buried interior. In AlphaFold models this column is repurposed to hold pLDDT instead.

Q: What if only a Cα trace is available?
A: P-SEA three-state annotation labels each residue as helix, strand, or coil based purely on the geometry of the Cα trace. It serves as a fallback when the full backbone (and thus DSSP) is unavailable.

Q: What family and function is it annotated with?
A: Database cross-references. InterPro integrates a dozen domain/family signature databases into unified entries with residue-range hits. GO terms attach function/process/location labels with evidence codes. CATH codes position the fold in a four-level structural taxonomy. Organism is the NCBI-taxonomy species name.

Q: Are the domains correctly placed relative to each other?
A: Predicted Aligned Error (PAE) is an AlphaFold confidence matrix: entry (i, j) is the expected error in the position of residue j, in ångströms, when the prediction is superimposed on the true structure at residue i. Low PAE within a block of residues means that block is internally rigid and well-predicted; high PAE between two blocks means their relative placement is uncertain even if each block individually is confident.

Q: What do the diagnostic plots show?
A: Three diagnostic plots accompany the record. The Cα contact map visualizes the tertiary structure as a 2D adjacency matrix (8 Å cutoff, sequence-local contacts suppressed). The Ramachandran plot shows the distribution of backbone (φ, ψ) torsions, with points in the α and β basins reflecting secondary structure content. The PAE plot shows AlphaFold's inter-residue confidence as a color matrix.

Q: What is the amino-acid chain?
A: Primary structure: the covalent order of the twenty standard amino acids along the backbone. Two proteins with the same sequence will (almost always) fold to the same structure; two with 30% identity often share a fold but not the details.

Q: What do the rendered images show?
A: The six renders are orthographic views along the three Cartesian axes in both directions. Representation (cartoon, sticks, or surface) and color scheme (sequence-rainbow or by-chain) vary across proteins so the training set covers all the common visualization conventions.